Protein AF-A0A1W9X5A5-F1 (afdb_monomer_lite)

Radius of gyration: 21.69 Å; chains: 1; bounding box: 52×50×56 Å

Sequence (299 aa):
MRKLQRLPLGDSSFESIRSGEFVYVDKTRHLFQMADEGKFYFMSRPRRFGKSLTVSTLRCLFQGKKYLFKGLWIAENSEWKWKPHPVVLLDFNEISHDTPENLELSLQRTLQQTAKACDLSSDAPLLKNQFKELILSLHHKTGMPVVILIDEYDKPLIDHLGKGEKALDIARANRDILKYMLGYTREELEKHFRPHVRQFSEKNGKSESEIMEMLERCYNGYRFSKRDIRVYNPFSVLSALKQRDFRNYWFETGTPTFLVNLMKDSDYPVAKIENLQLDEHIFRETEATNRFFCVCPVS

pLDDT: mean 71.07, std 19.42, range [27.38, 95.5]

Structure (mmCIF, N/CA/C/O backbone):
data_AF-A0A1W9X5A5-F1
#
_entry.id   AF-A0A1W9X5A5-F1
#
loop_
_atom_site.group_PDB
_atom_site.id
_atom_site.type_symbol
_atom_site.label_atom_id
_atom_site.label_alt_id
_atom_site.label_comp_id
_atom_site.label_asym_id
_atom_site.label_entity_id
_atom_site.label_seq_id
_atom_site.pdbx_PDB_ins_code
_atom_site.Cartn_x
_atom_site.Cartn_y
_atom_site.Cartn_z
_atom_site.occupancy
_atom_site.B_iso_or_equiv
_atom_site.auth_seq_id
_atom_site.auth_comp_id
_atom_site.auth_asym_id
_atom_site.auth_atom_id
_atom_site.pdbx_PDB_model_num
ATOM 1 N N . MET A 1 1 ? 10.842 -29.073 -30.038 1.00 48.88 1 MET A N 1
ATOM 2 C CA . MET A 1 1 ? 9.878 -28.971 -28.917 1.00 48.88 1 MET A CA 1
ATOM 3 C C . MET A 1 1 ? 10.134 -27.668 -28.172 1.00 48.88 1 MET A C 1
ATOM 5 O O . MET A 1 1 ? 11.283 -27.427 -27.820 1.00 48.88 1 MET A O 1
ATOM 9 N N . ARG A 1 2 ? 9.125 -26.805 -27.964 1.00 56.16 2 ARG A N 1
ATOM 10 C CA . ARG A 1 2 ? 9.282 -25.661 -27.045 1.00 56.16 2 ARG A CA 1
ATOM 11 C C . ARG A 1 2 ? 9.479 -26.225 -25.637 1.00 56.16 2 ARG A C 1
ATOM 13 O O . ARG A 1 2 ? 8.656 -27.015 -25.185 1.00 56.16 2 ARG A O 1
ATOM 20 N N . LYS A 1 3 ? 10.584 -25.862 -24.983 1.00 70.06 3 LYS A N 1
ATOM 21 C CA . LYS A 1 3 ? 10.869 -26.237 -23.594 1.00 70.06 3 LYS A CA 1
ATOM 22 C C . LYS A 1 3 ? 9.732 -25.701 -22.718 1.00 70.06 3 LYS A C 1
ATOM 24 O O . LYS A 1 3 ? 9.424 -24.512 -22.785 1.00 70.06 3 LYS A O 1
ATOM 29 N N . LEU A 1 4 ? 9.072 -26.582 -21.968 1.00 75.06 4 LEU A N 1
ATOM 30 C CA . LEU A 1 4 ? 8.013 -26.195 -21.037 1.00 75.06 4 LEU A CA 1
ATOM 31 C C . LEU A 1 4 ? 8.605 -25.275 -19.966 1.00 75.06 4 LEU A C 1
ATOM 33 O O . LEU A 1 4 ? 9.607 -25.612 -19.334 1.00 75.06 4 LEU A O 1
ATOM 37 N N . GLN A 1 5 ? 7.993 -24.107 -19.795 1.00 80.00 5 GLN A N 1
ATOM 38 C CA . GLN A 1 5 ? 8.349 -23.179 -18.727 1.00 80.00 5 GLN A CA 1
ATOM 39 C C . GLN A 1 5 ? 7.991 -23.785 -17.362 1.00 80.00 5 GLN A C 1
ATOM 41 O O . GLN A 1 5 ? 7.031 -24.547 -17.233 1.00 80.00 5 GLN A O 1
ATOM 46 N N . ARG A 1 6 ? 8.771 -23.442 -16.336 1.00 84.56 6 ARG A N 1
ATOM 47 C CA . ARG A 1 6 ? 8.576 -23.913 -14.959 1.00 84.56 6 ARG A CA 1
ATOM 48 C C . ARG A 1 6 ? 7.401 -23.188 -14.300 1.00 84.56 6 ARG A C 1
ATOM 50 O O . ARG A 1 6 ? 7.084 -22.051 -14.643 1.00 84.56 6 ARG A O 1
ATOM 57 N N . LEU A 1 7 ? 6.771 -23.824 -13.317 1.00 85.12 7 LEU A N 1
ATOM 58 C CA . LEU A 1 7 ? 5.726 -23.193 -12.508 1.00 85.12 7 LEU A CA 1
ATOM 59 C C . LEU A 1 7 ? 6.362 -22.451 -11.316 1.00 85.12 7 LEU A C 1
ATOM 61 O O . LEU A 1 7 ? 7.193 -23.051 -10.631 1.00 85.12 7 LEU A O 1
ATOM 65 N N . PRO A 1 8 ? 5.994 -21.185 -11.042 1.00 80.88 8 PRO A N 1
ATOM 66 C CA . PRO A 1 8 ? 6.543 -20.410 -9.927 1.00 80.88 8 PRO A CA 1
ATOM 67 C C . PRO A 1 8 ? 5.851 -20.777 -8.604 1.00 80.88 8 PRO A C 1
ATOM 69 O O . PRO A 1 8 ? 5.089 -20.003 -8.028 1.00 80.88 8 PRO A O 1
ATOM 72 N N . LEU A 1 9 ? 6.055 -22.008 -8.133 1.00 75.31 9 LEU A N 1
ATOM 73 C CA . LEU A 1 9 ? 5.428 -22.489 -6.901 1.00 75.31 9 LEU A CA 1
ATOM 74 C C . LEU A 1 9 ? 6.015 -21.765 -5.682 1.00 75.31 9 LEU A C 1
ATOM 76 O O . LEU A 1 9 ? 7.173 -21.967 -5.335 1.00 75.31 9 LEU A O 1
ATOM 80 N N . GLY A 1 10 ? 5.193 -20.939 -5.029 1.00 70.62 10 GLY A N 1
ATOM 81 C CA . GLY A 1 10 ? 5.576 -20.191 -3.826 1.00 70.62 10 GLY A CA 1
ATOM 82 C C . GLY A 1 10 ? 6.371 -18.909 -4.088 1.00 70.62 10 GLY A C 1
ATOM 83 O O . GLY A 1 10 ? 6.654 -18.192 -3.135 1.00 70.62 10 GLY A O 1
ATOM 84 N N . ASP A 1 11 ? 6.683 -18.592 -5.347 1.00 78.50 11 ASP A N 1
ATOM 85 C CA . ASP A 1 11 ? 7.344 -17.342 -5.720 1.00 78.50 11 ASP A CA 1
ATOM 86 C C . ASP A 1 11 ? 6.298 -16.289 -6.112 1.00 78.50 11 ASP A C 1
ATOM 88 O O . ASP A 1 11 ? 5.520 -16.475 -7.050 1.00 78.50 11 ASP A O 1
ATOM 92 N N . SER A 1 12 ? 6.260 -15.183 -5.372 1.00 82.88 12 SER A N 1
ATOM 93 C CA . SER A 1 12 ? 5.405 -14.024 -5.649 1.00 82.88 12 SER A CA 1
ATOM 94 C C . SER A 1 12 ? 6.180 -12.820 -6.190 1.00 82.88 12 SER A C 1
ATOM 96 O O . SER A 1 12 ? 5.609 -11.738 -6.322 1.00 82.88 12 SER A O 1
ATOM 98 N N . SER A 1 13 ? 7.465 -12.974 -6.514 1.00 89.56 13 SER A N 1
ATOM 99 C CA . SER A 1 13 ? 8.275 -11.917 -7.111 1.00 89.56 13 SER A CA 1
ATOM 100 C C . SER A 1 13 ? 8.069 -11.878 -8.620 1.00 89.56 13 SER A C 1
ATOM 102 O O . SER A 1 13 ? 8.520 -12.753 -9.360 1.00 89.56 13 SER A O 1
ATOM 104 N N . PHE A 1 14 ? 7.423 -10.818 -9.106 1.00 92.75 14 PHE A N 1
ATOM 105 C CA . PHE A 1 14 ? 7.254 -10.601 -10.541 1.00 92.75 14 PHE A CA 1
ATOM 106 C C . PHE A 1 14 ? 8.607 -10.547 -11.264 1.00 92.75 14 PHE A C 1
ATOM 108 O O . PHE A 1 14 ? 8.763 -11.128 -12.333 1.00 92.75 14 PHE A O 1
ATOM 115 N N . GLU A 1 15 ? 9.611 -9.910 -10.663 1.00 92.69 15 GLU A N 1
ATOM 116 C CA . GLU A 1 15 ? 10.955 -9.820 -11.237 1.00 92.69 15 GLU A CA 1
ATOM 117 C C . GLU A 1 15 ? 11.636 -11.188 -11.358 1.00 92.69 15 GLU A C 1
ATOM 119 O O . GLU A 1 15 ? 12.201 -11.481 -12.413 1.00 92.69 15 GLU A O 1
ATOM 124 N N . SER A 1 16 ? 11.522 -12.045 -10.336 1.00 90.88 16 SER A N 1
ATOM 125 C CA . SER A 1 16 ? 12.035 -13.424 -10.372 1.00 90.88 16 SER A CA 1
ATOM 126 C C . SER A 1 16 ? 11.346 -14.244 -11.464 1.00 90.88 16 SER A C 1
ATOM 128 O O . SER A 1 16 ? 12.005 -14.839 -12.319 1.00 90.88 16 SER A O 1
ATOM 130 N N . ILE A 1 17 ? 10.011 -14.186 -11.515 1.00 91.25 17 ILE A N 1
ATOM 131 C CA . ILE A 1 17 ? 9.205 -14.920 -12.497 1.00 91.25 17 ILE A CA 1
ATOM 132 C C . ILE A 1 17 ? 9.542 -14.491 -13.928 1.00 91.25 17 ILE A C 1
ATOM 134 O O . ILE A 1 17 ? 9.638 -15.335 -14.816 1.00 91.25 17 ILE A O 1
ATOM 138 N N . ARG A 1 18 ? 9.714 -13.187 -14.171 1.00 92.44 18 ARG A N 1
ATOM 139 C CA . ARG A 1 18 ? 9.993 -12.650 -15.513 1.00 92.44 18 ARG A CA 1
ATOM 140 C C . ARG A 1 18 ? 11.447 -12.807 -15.945 1.00 92.44 18 ARG A C 1
ATOM 142 O O . ARG A 1 18 ? 11.692 -12.905 -17.144 1.00 92.44 18 ARG A O 1
ATOM 149 N N . SER A 1 19 ? 12.385 -12.822 -15.001 1.00 89.00 19 SER A N 1
ATOM 150 C CA . SER A 1 19 ? 13.811 -13.028 -15.291 1.00 89.00 19 SER A CA 1
ATOM 151 C C . SER A 1 19 ? 14.174 -14.513 -15.399 1.00 89.00 19 SER A C 1
ATOM 153 O O . SER A 1 19 ? 15.157 -14.857 -16.051 1.00 89.00 19 SER A O 1
ATOM 155 N N . GLY A 1 20 ? 13.390 -15.399 -14.778 1.00 82.94 20 GLY A N 1
ATOM 156 C CA . GLY A 1 20 ? 13.530 -16.851 -14.885 1.00 82.94 20 GLY A CA 1
ATOM 157 C C . GLY A 1 20 ? 12.726 -17.474 -16.034 1.00 82.94 20 GLY A C 1
ATOM 158 O O . GLY A 1 20 ? 11.901 -16.836 -16.683 1.00 82.94 20 GLY A O 1
ATOM 159 N N . GLU A 1 21 ? 12.920 -18.776 -16.269 1.00 80.75 21 GLU A N 1
ATOM 160 C CA . GLU A 1 21 ? 12.121 -19.567 -17.224 1.00 80.75 21 GLU A CA 1
ATOM 161 C C . GLU A 1 21 ? 10.749 -19.975 -16.630 1.00 80.75 21 GLU A C 1
ATOM 163 O O . GLU A 1 21 ? 10.354 -21.141 -16.729 1.00 80.75 21 GLU A O 1
ATOM 168 N N . PHE A 1 22 ? 10.028 -19.052 -15.981 1.00 87.62 22 PHE A N 1
ATOM 169 C CA . PHE A 1 22 ? 8.744 -19.335 -15.325 1.00 87.62 22 PHE A CA 1
ATOM 170 C C . PHE A 1 22 ? 7.530 -18.898 -16.155 1.00 87.62 22 PHE A C 1
ATOM 172 O O . PHE A 1 22 ? 7.572 -17.928 -16.916 1.00 87.62 22 PHE A O 1
ATOM 179 N N . VAL A 1 23 ? 6.417 -19.617 -15.990 1.00 86.88 23 VAL A N 1
ATOM 180 C CA . VAL A 1 23 ? 5.113 -19.228 -16.542 1.00 86.88 23 VAL A CA 1
ATOM 181 C C . VAL A 1 23 ? 4.565 -18.038 -15.755 1.00 86.88 23 VAL A C 1
ATOM 183 O O . VAL A 1 23 ? 4.471 -18.086 -14.530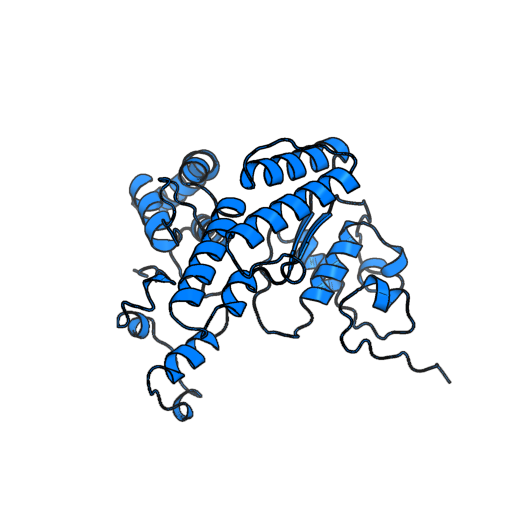 1.00 86.88 23 VAL A O 1
ATOM 186 N N . TYR A 1 24 ? 4.131 -17.000 -16.468 1.00 89.00 24 TYR A N 1
ATOM 187 C CA . TYR A 1 24 ? 3.389 -15.869 -15.914 1.00 89.00 24 TYR A CA 1
ATOM 188 C C . TYR A 1 24 ? 2.066 -15.713 -16.661 1.00 89.00 24 TYR A C 1
ATOM 190 O O . TYR A 1 24 ? 2.052 -15.642 -17.890 1.00 89.00 24 TYR A O 1
ATOM 198 N N . VAL A 1 25 ? 0.957 -15.652 -15.923 1.00 86.56 25 VAL A N 1
ATOM 199 C CA . VAL A 1 25 ? -0.362 -15.378 -16.502 1.00 86.56 25 VAL A CA 1
ATOM 200 C C . VAL A 1 25 ? -0.555 -13.872 -16.564 1.00 86.56 25 VAL A C 1
ATOM 202 O O . VAL A 1 25 ? -0.640 -13.206 -15.534 1.00 86.56 25 VAL A O 1
ATOM 205 N N . ASP A 1 26 ? -0.646 -13.342 -17.776 1.00 88.38 26 ASP A N 1
ATOM 206 C CA . ASP A 1 26 ? -0.740 -11.908 -17.989 1.00 88.38 26 ASP A CA 1
ATOM 207 C C . ASP A 1 26 ? -2.087 -11.330 -17.527 1.00 88.38 26 ASP A C 1
ATOM 209 O O . ASP A 1 26 ? -3.153 -11.624 -18.075 1.00 88.38 26 ASP A O 1
ATOM 213 N N . LYS A 1 27 ? -2.028 -10.480 -16.498 1.00 86.06 27 LYS A N 1
ATOM 214 C CA . LYS A 1 27 ? -3.156 -9.683 -15.991 1.00 86.06 27 LYS A CA 1
ATOM 215 C C . LYS A 1 27 ? -2.917 -8.181 -16.131 1.00 86.06 27 LYS A C 1
ATOM 217 O O . LYS A 1 27 ? -3.696 -7.388 -15.604 1.00 86.06 27 LYS A O 1
ATOM 222 N N . THR A 1 28 ? -1.884 -7.776 -16.865 1.00 87.94 28 THR A N 1
ATOM 223 C CA . THR A 1 28 ? -1.420 -6.385 -16.924 1.00 87.94 28 THR A CA 1
ATOM 224 C C . THR A 1 28 ? -2.443 -5.420 -17.524 1.00 87.94 28 THR A C 1
ATOM 226 O O . THR A 1 28 ? -2.443 -4.250 -17.157 1.00 87.94 28 THR A O 1
ATOM 229 N N . ARG A 1 29 ? -3.395 -5.907 -18.333 1.00 84.19 29 ARG A N 1
ATOM 230 C CA . ARG A 1 29 ? -4.571 -5.130 -18.764 1.00 84.19 29 ARG A CA 1
ATOM 231 C C . ARG A 1 29 ? -5.406 -4.589 -17.605 1.00 84.19 29 ARG A C 1
ATOM 233 O O . ARG A 1 29 ? -5.796 -3.429 -17.625 1.00 84.19 29 ARG A O 1
ATOM 240 N N . HIS A 1 30 ? -5.661 -5.414 -16.594 1.00 78.75 30 HIS A N 1
ATOM 241 C CA . HIS A 1 30 ? -6.445 -4.998 -15.430 1.00 78.75 30 HIS A CA 1
ATOM 242 C C . HIS A 1 30 ? -5.637 -4.033 -14.559 1.00 78.75 30 HIS A C 1
ATOM 244 O O . HIS A 1 30 ? -6.178 -3.062 -14.048 1.00 78.75 30 HIS A O 1
ATOM 250 N N . LEU A 1 31 ? -4.321 -4.255 -14.444 1.00 81.19 31 LEU A N 1
ATOM 251 C CA . LEU A 1 31 ? -3.432 -3.346 -13.715 1.00 81.19 31 LEU A CA 1
ATOM 252 C C . LEU A 1 31 ? -3.351 -1.966 -14.372 1.00 81.19 31 LEU A C 1
ATOM 254 O O . LEU A 1 31 ? -3.285 -0.972 -13.661 1.00 81.19 31 LEU A O 1
ATOM 258 N N . PHE A 1 32 ? -3.390 -1.905 -15.706 1.00 77.06 32 PHE A N 1
ATOM 259 C CA . PHE A 1 32 ? -3.466 -0.647 -16.446 1.00 77.06 32 PHE A CA 1
ATOM 260 C C . PHE A 1 32 ? -4.743 0.131 -16.102 1.00 77.06 32 PHE A C 1
ATOM 262 O O . PHE A 1 32 ? -4.654 1.292 -15.724 1.00 77.06 32 PHE A O 1
ATOM 269 N N . GLN A 1 33 ? -5.908 -0.526 -16.147 1.00 72.50 33 GLN A N 1
ATOM 270 C CA . GLN A 1 33 ? -7.186 0.092 -15.768 1.00 72.50 33 GLN A CA 1
ATOM 271 C C . GLN A 1 33 ? -7.168 0.580 -14.318 1.00 72.50 33 GLN A C 1
ATOM 273 O O . GLN A 1 33 ? -7.551 1.710 -14.037 1.00 72.50 33 GLN A O 1
ATOM 278 N N . MET A 1 34 ? -6.641 -0.238 -13.400 1.00 69.38 34 MET A N 1
ATOM 279 C CA . MET A 1 34 ? -6.482 0.166 -12.004 1.00 69.38 34 MET A CA 1
ATOM 280 C C . MET A 1 34 ? -5.578 1.397 -11.870 1.00 69.38 34 MET A C 1
ATOM 282 O O . MET A 1 34 ? -5.894 2.323 -11.137 1.00 69.38 34 MET A O 1
ATOM 286 N N . ALA A 1 35 ? -4.451 1.441 -12.574 1.00 71.31 35 ALA A N 1
ATOM 287 C CA . ALA A 1 35 ? -3.531 2.566 -12.469 1.00 71.31 35 ALA A CA 1
ATOM 288 C C . ALA A 1 35 ? -4.095 3.883 -13.044 1.00 71.31 35 ALA A C 1
ATOM 290 O O . ALA A 1 35 ? -3.642 4.948 -12.627 1.00 71.31 35 ALA A O 1
ATOM 291 N N . ASP A 1 36 ? -5.049 3.814 -13.978 1.00 63.75 36 ASP A N 1
ATOM 292 C CA . ASP A 1 36 ? -5.628 4.979 -14.662 1.00 63.75 36 ASP A CA 1
ATOM 293 C C . ASP A 1 36 ? -6.920 5.496 -13.996 1.00 63.75 36 ASP A C 1
ATOM 295 O O . ASP A 1 36 ? -7.124 6.703 -13.862 1.00 63.75 36 ASP A O 1
ATOM 299 N N . GLU A 1 37 ? -7.787 4.597 -13.518 1.00 61.69 37 GLU A N 1
ATOM 300 C CA . GLU A 1 37 ? -9.144 4.948 -13.071 1.00 61.69 37 GLU A CA 1
ATOM 301 C C . GLU A 1 37 ? -9.230 5.369 -11.592 1.00 61.69 37 GLU A C 1
ATOM 303 O O . GLU A 1 37 ? -10.138 6.112 -11.201 1.00 61.69 37 GLU A O 1
ATOM 308 N N . GLY A 1 38 ? -8.311 4.906 -10.739 1.00 52.94 38 GLY A N 1
ATOM 309 C CA . GLY A 1 38 ? -8.433 5.050 -9.288 1.00 52.94 38 GLY A CA 1
ATOM 310 C C . GLY A 1 38 ? -7.156 5.498 -8.592 1.00 52.94 38 GLY A C 1
ATOM 311 O O . GLY A 1 38 ? -6.038 5.189 -8.984 1.00 52.94 38 GLY A O 1
ATOM 312 N N . LYS A 1 39 ? -7.337 6.239 -7.495 1.00 51.59 39 LYS A N 1
ATOM 313 C CA . LYS A 1 39 ? -6.229 6.749 -6.666 1.00 51.59 39 LYS A CA 1
ATOM 314 C C . LYS A 1 39 ? -5.896 5.849 -5.477 1.00 51.59 39 LYS A C 1
ATOM 316 O O . LYS A 1 39 ? -4.811 5.956 -4.919 1.00 51.59 39 LYS A O 1
ATOM 321 N N . PHE A 1 40 ? -6.834 5.000 -5.063 1.00 55.94 40 PHE A N 1
ATOM 322 C CA . PHE A 1 40 ? -6.689 4.115 -3.915 1.00 55.94 40 PHE A CA 1
ATOM 323 C C . PHE A 1 40 ? -7.403 2.798 -4.197 1.00 55.94 40 PHE A C 1
ATOM 325 O O . PHE A 1 40 ? -8.588 2.798 -4.530 1.00 55.94 40 PHE A O 1
ATOM 332 N N . TYR A 1 41 ? -6.682 1.692 -4.031 1.00 57.56 41 TYR A N 1
ATOM 333 C CA . TYR A 1 41 ? -7.214 0.347 -4.193 1.00 57.56 41 TYR A CA 1
ATOM 334 C C . TYR A 1 41 ? -6.971 -0.451 -2.931 1.00 57.56 41 TYR A C 1
ATOM 336 O O . TYR A 1 41 ? -5.849 -0.545 -2.437 1.00 57.56 41 TYR A O 1
ATOM 344 N N . PHE A 1 42 ? -8.042 -1.058 -2.444 1.00 58.88 42 PHE A N 1
ATOM 345 C CA . PHE A 1 42 ? -7.998 -1.974 -1.330 1.00 58.88 42 PHE A CA 1
ATOM 346 C C . PHE A 1 42 ? -8.255 -3.388 -1.849 1.00 58.88 42 PHE A C 1
ATOM 348 O O . PHE A 1 42 ? -9.356 -3.708 -2.289 1.00 58.88 42 PHE A O 1
ATOM 355 N N . MET A 1 43 ? -7.217 -4.224 -1.840 1.00 57.22 43 MET A N 1
ATOM 356 C CA . MET A 1 43 ? -7.320 -5.631 -2.222 1.00 57.22 43 MET A CA 1
ATOM 357 C C . MET A 1 43 ? -7.501 -6.471 -0.963 1.00 57.22 43 MET A C 1
ATOM 359 O O . MET A 1 43 ? -6.529 -6.948 -0.374 1.00 57.22 43 MET A O 1
ATOM 363 N N . SER A 1 44 ? -8.749 -6.643 -0.541 1.00 47.22 44 SER A N 1
ATOM 364 C CA . SER A 1 44 ? -9.045 -7.590 0.525 1.00 47.22 44 SER A CA 1
ATOM 365 C C . SER A 1 44 ? -8.943 -9.036 0.021 1.00 47.22 44 SER A C 1
ATOM 367 O O . SER A 1 44 ? -8.813 -9.315 -1.171 1.00 47.22 44 SER A O 1
ATOM 369 N N . ARG A 1 45 ? -8.929 -9.956 0.984 1.00 60.41 45 ARG A N 1
ATOM 370 C CA . ARG A 1 45 ? -9.037 -11.422 0.883 1.00 60.41 45 ARG A CA 1
ATOM 371 C C . ARG A 1 45 ? -9.707 -11.938 -0.412 1.00 60.41 45 ARG A C 1
ATOM 373 O O . ARG A 1 45 ? -10.704 -11.373 -0.844 1.00 60.41 45 ARG A O 1
ATOM 380 N N . PRO A 1 46 ? -9.225 -13.075 -0.972 1.00 46.38 46 PRO A N 1
ATOM 381 C CA . PRO A 1 46 ? -8.775 -14.259 -0.216 1.00 46.38 46 PRO A CA 1
ATOM 382 C C . PRO A 1 46 ? -7.249 -14.490 -0.128 1.00 46.38 46 PRO A C 1
ATOM 384 O O . PRO A 1 46 ? -6.426 -13.838 -0.777 1.00 46.38 46 PRO A O 1
ATOM 387 N N . ARG A 1 47 ? -6.839 -15.421 0.747 1.00 54.66 47 ARG A N 1
ATOM 388 C CA . ARG A 1 47 ? -5.434 -15.850 0.923 1.00 54.66 47 ARG A CA 1
ATOM 389 C C . ARG A 1 47 ? -4.998 -16.687 -0.283 1.00 54.66 47 ARG A C 1
ATOM 391 O O . ARG A 1 47 ? -5.794 -17.476 -0.774 1.00 54.66 47 ARG A O 1
ATOM 398 N N . ARG A 1 48 ? -3.739 -16.559 -0.722 1.00 59.28 48 ARG A N 1
ATOM 399 C CA . ARG A 1 48 ? -3.168 -17.276 -1.890 1.00 59.28 48 ARG A CA 1
ATOM 400 C C . ARG A 1 48 ? -3.788 -16.923 -3.256 1.00 59.28 48 ARG A C 1
ATOM 402 O O . ARG A 1 48 ? -3.575 -17.639 -4.222 1.00 59.28 48 ARG A O 1
ATOM 409 N N . PHE A 1 49 ? -4.473 -15.784 -3.364 1.00 67.31 49 PHE A N 1
ATOM 410 C CA . PHE A 1 49 ? -5.036 -15.273 -4.627 1.00 67.31 49 PHE A CA 1
ATOM 411 C C . PHE A 1 49 ? -4.054 -14.422 -5.453 1.00 67.31 49 PHE A C 1
ATOM 413 O O . PHE A 1 49 ? -4.456 -13.680 -6.341 1.00 67.31 49 PHE A O 1
ATOM 420 N N . GLY A 1 50 ? -2.754 -14.499 -5.154 1.00 67.50 50 GLY A N 1
ATOM 421 C CA . GLY A 1 50 ? -1.733 -13.771 -5.910 1.00 67.50 50 GLY A CA 1
ATOM 422 C C . GLY A 1 50 ? -1.651 -12.270 -5.615 1.00 67.50 50 GLY A C 1
ATOM 423 O O . GLY A 1 50 ? -1.069 -11.548 -6.411 1.00 67.50 50 GLY A O 1
ATOM 424 N N . LYS A 1 51 ? -2.178 -11.789 -4.477 1.00 78.31 51 LYS A N 1
ATOM 425 C CA . LYS A 1 51 ? -2.093 -10.368 -4.076 1.00 78.31 51 LYS A CA 1
ATOM 426 C C . LYS A 1 51 ? -0.649 -9.863 -4.032 1.00 78.31 51 LYS A C 1
ATOM 428 O O . LYS A 1 51 ? -0.347 -8.881 -4.696 1.00 78.31 51 LYS A O 1
ATOM 433 N N . SER A 1 52 ? 0.251 -10.592 -3.374 1.00 80.56 52 SER A N 1
ATOM 434 C CA . SER A 1 52 ? 1.677 -10.245 -3.332 1.00 80.56 52 SER A CA 1
ATOM 435 C C . SER A 1 52 ? 2.320 -10.225 -4.722 1.00 80.56 52 SER A C 1
ATOM 437 O O . SER A 1 52 ? 3.106 -9.333 -5.023 1.00 80.56 52 SER A O 1
ATOM 439 N N . LEU A 1 53 ? 1.926 -11.136 -5.625 1.00 84.94 53 LEU A N 1
ATOM 440 C CA . LEU A 1 53 ? 2.372 -11.100 -7.024 1.00 84.94 53 LEU A CA 1
ATOM 441 C C . LEU A 1 53 ? 1.844 -9.858 -7.754 1.00 84.94 53 LEU A C 1
ATOM 443 O O . LEU A 1 53 ? 2.584 -9.219 -8.501 1.00 84.94 53 LEU A O 1
ATOM 447 N N . THR A 1 54 ? 0.589 -9.479 -7.518 1.00 85.25 54 THR A N 1
ATOM 448 C CA . THR A 1 54 ? 0.002 -8.242 -8.045 1.00 85.25 54 THR A CA 1
ATOM 449 C C . THR A 1 54 ? 0.733 -7.008 -7.519 1.00 85.25 54 THR A C 1
ATOM 451 O O . THR A 1 54 ? 1.116 -6.155 -8.316 1.00 85.25 54 THR A O 1
ATOM 454 N N . VAL A 1 55 ? 1.001 -6.931 -6.212 1.00 85.31 55 VAL A N 1
ATOM 455 C CA . VAL A 1 55 ? 1.773 -5.843 -5.588 1.00 85.31 55 VAL A CA 1
ATOM 456 C C . VAL A 1 55 ? 3.188 -5.781 -6.167 1.00 85.31 55 VAL A C 1
ATOM 458 O O . VAL A 1 55 ? 3.643 -4.708 -6.560 1.00 85.31 55 VAL A O 1
ATOM 461 N N . SER A 1 56 ? 3.862 -6.925 -6.315 1.00 89.56 56 SER A N 1
ATOM 462 C CA . SER A 1 56 ? 5.187 -7.022 -6.941 1.00 89.56 56 SER A CA 1
ATOM 463 C C . SER A 1 56 ? 5.172 -6.572 -8.410 1.00 89.56 56 SER A C 1
ATOM 465 O O . SER A 1 56 ? 6.066 -5.845 -8.856 1.00 89.56 56 SER A O 1
ATOM 467 N N . THR A 1 57 ? 4.122 -6.931 -9.156 1.00 90.75 57 THR A N 1
ATOM 468 C CA . THR A 1 57 ? 3.928 -6.496 -10.547 1.00 90.75 57 THR A CA 1
ATOM 469 C C . THR A 1 57 ? 3.718 -4.981 -10.617 1.00 90.75 57 THR A C 1
ATOM 471 O O . THR A 1 57 ? 4.399 -4.311 -11.390 1.00 90.75 57 THR A O 1
ATOM 474 N N . LEU A 1 58 ? 2.839 -4.416 -9.779 1.00 88.62 58 LEU A N 1
ATOM 475 C CA . LEU A 1 58 ? 2.599 -2.969 -9.695 1.00 88.62 58 LEU A CA 1
ATOM 476 C C . LEU A 1 58 ? 3.869 -2.210 -9.298 1.00 88.62 58 LEU A C 1
ATOM 478 O O . LEU A 1 58 ? 4.190 -1.198 -9.917 1.00 88.62 58 LEU A O 1
ATOM 482 N N . ARG A 1 59 ? 4.643 -2.726 -8.336 1.00 92.44 59 ARG A N 1
ATOM 483 C CA . ARG A 1 59 ? 5.951 -2.166 -7.966 1.00 92.44 59 ARG A CA 1
ATOM 484 C C . ARG A 1 59 ? 6.861 -2.058 -9.186 1.00 92.44 59 ARG A C 1
ATOM 486 O O . ARG A 1 59 ? 7.370 -0.976 -9.463 1.00 92.44 59 ARG A O 1
ATOM 493 N N . CYS A 1 60 ? 7.037 -3.144 -9.938 1.00 93.44 60 CYS A N 1
ATOM 494 C CA . CYS A 1 60 ? 7.885 -3.141 -11.133 1.00 93.44 60 CYS A CA 1
ATOM 495 C C . CYS A 1 60 ? 7.350 -2.205 -12.229 1.00 93.44 60 CYS A C 1
ATOM 497 O O . CYS A 1 60 ? 8.138 -1.555 -12.921 1.00 93.44 60 CYS A O 1
ATOM 499 N N . LEU A 1 61 ? 6.024 -2.122 -12.372 1.00 92.75 61 LEU A N 1
ATOM 500 C CA . LEU A 1 61 ? 5.355 -1.262 -13.346 1.00 92.75 61 LEU A CA 1
ATOM 501 C C . LEU A 1 61 ? 5.627 0.220 -13.063 1.00 92.75 61 LEU A C 1
ATOM 503 O O . LEU A 1 61 ? 6.089 0.942 -13.949 1.00 92.75 61 LEU A O 1
ATOM 507 N N . PHE A 1 62 ? 5.391 0.660 -11.825 1.00 90.25 62 PHE A N 1
ATOM 508 C CA . PHE A 1 62 ? 5.594 2.048 -11.404 1.00 90.25 62 PHE A CA 1
ATOM 509 C C . PHE A 1 62 ? 7.072 2.429 -11.298 1.00 90.25 62 PHE A C 1
ATOM 511 O O . PHE A 1 62 ? 7.418 3.570 -11.579 1.00 90.25 62 PHE A O 1
ATOM 518 N N . GLN A 1 63 ? 7.967 1.483 -11.002 1.00 92.50 63 GLN A N 1
ATOM 519 C CA . GLN A 1 63 ? 9.417 1.703 -11.089 1.00 92.50 63 GLN A CA 1
ATOM 520 C C . GLN A 1 63 ? 9.928 1.848 -12.536 1.00 92.50 63 GLN A C 1
ATOM 522 O O . GLN A 1 63 ? 11.109 2.117 -12.742 1.00 92.50 63 GLN A O 1
ATOM 527 N N . GLY A 1 64 ? 9.072 1.660 -13.547 1.00 92.44 64 GLY A N 1
ATOM 528 C CA . GLY A 1 64 ? 9.453 1.812 -14.950 1.00 92.44 64 GLY A CA 1
ATOM 529 C C . GLY A 1 64 ? 10.328 0.673 -15.480 1.00 92.44 64 GLY A C 1
ATOM 530 O O . GLY A 1 64 ? 11.018 0.854 -16.483 1.00 92.44 64 GLY A O 1
ATOM 531 N N . LYS A 1 65 ? 10.304 -0.517 -14.855 1.00 94.50 65 LYS A N 1
ATOM 532 C CA . LYS A 1 65 ? 11.098 -1.693 -15.266 1.00 94.50 65 LYS A CA 1
ATOM 533 C C . LYS A 1 65 ? 10.552 -2.351 -16.546 1.00 94.50 65 LYS A C 1
ATOM 535 O O . LYS A 1 65 ? 10.203 -3.531 -16.553 1.00 94.50 65 LYS A O 1
ATOM 540 N N . LYS A 1 66 ? 10.485 -1.600 -17.653 1.00 94.06 66 LYS A N 1
ATOM 541 C CA . LYS A 1 66 ? 9.860 -1.997 -18.934 1.00 94.06 66 LYS A CA 1
ATOM 542 C C . LYS A 1 66 ? 10.339 -3.346 -19.465 1.00 94.06 66 LYS A C 1
ATOM 544 O O . LYS A 1 66 ? 9.548 -4.100 -20.023 1.00 94.06 66 LYS A O 1
ATOM 549 N N . TYR A 1 67 ? 11.616 -3.668 -19.264 1.00 94.19 67 TYR A N 1
ATOM 550 C CA . TYR A 1 67 ? 12.212 -4.926 -19.715 1.00 94.19 67 TYR A CA 1
ATOM 551 C C . TYR A 1 67 ? 11.495 -6.169 -19.155 1.00 94.19 67 TYR A C 1
ATOM 553 O O . TYR A 1 67 ? 11.355 -7.152 -19.880 1.00 94.19 67 TYR A O 1
ATOM 561 N N . LEU A 1 68 ? 10.959 -6.109 -17.927 1.00 95.00 68 LEU A N 1
ATOM 562 C CA . LEU A 1 68 ? 10.210 -7.214 -17.309 1.00 95.00 68 LEU A CA 1
ATOM 563 C C . LEU A 1 68 ? 8.842 -7.452 -17.969 1.00 95.00 68 LEU A C 1
ATOM 565 O O . LEU A 1 68 ? 8.297 -8.553 -17.888 1.00 95.00 68 LEU A O 1
ATOM 569 N N . PHE A 1 69 ? 8.293 -6.446 -18.653 1.00 95.25 69 PHE A N 1
ATOM 570 C CA . PHE A 1 69 ? 6.957 -6.492 -19.253 1.00 95.25 69 PHE A CA 1
ATOM 571 C C . PHE A 1 69 ? 6.962 -6.819 -20.747 1.00 95.25 69 PHE A C 1
ATOM 573 O O . PHE A 1 69 ? 5.900 -6.868 -21.361 1.00 95.25 69 PHE A O 1
ATOM 580 N N . LYS A 1 70 ? 8.130 -7.077 -21.347 1.00 93.25 70 LYS A N 1
ATOM 581 C CA . LYS A 1 70 ? 8.224 -7.522 -22.745 1.00 93.25 70 LYS A CA 1
ATOM 582 C C . LYS A 1 70 ? 7.347 -8.763 -22.966 1.00 93.25 70 LYS A C 1
ATOM 584 O O . LYS A 1 70 ? 7.477 -9.729 -22.212 1.00 93.25 70 LYS A O 1
ATOM 589 N N . GLY A 1 71 ? 6.495 -8.755 -23.991 1.00 91.94 71 GLY A N 1
ATOM 590 C CA . GLY A 1 71 ? 5.573 -9.863 -24.266 1.00 91.94 71 GLY A CA 1
ATOM 591 C C . GLY A 1 71 ? 4.275 -9.844 -23.455 1.00 91.94 71 GLY A C 1
ATOM 592 O O . GLY A 1 71 ? 3.527 -10.814 -23.521 1.00 91.94 71 GLY A O 1
ATOM 593 N N . LEU A 1 72 ? 4.033 -8.808 -22.642 1.00 94.75 72 LEU A N 1
ATOM 594 C CA . LEU A 1 72 ? 2.794 -8.633 -21.882 1.00 94.75 72 LEU A CA 1
ATOM 595 C C . LEU A 1 72 ? 1.938 -7.526 -22.503 1.00 94.75 72 LEU A C 1
ATOM 597 O O . LEU A 1 72 ? 2.455 -6.559 -23.068 1.00 94.75 72 LEU A O 1
ATOM 601 N N . TRP A 1 73 ? 0.626 -7.631 -22.318 1.00 95.50 73 TRP A N 1
ATOM 602 C CA . TRP A 1 73 ? -0.391 -6.751 -22.875 1.00 95.50 73 TRP A CA 1
ATOM 603 C C . TRP A 1 73 ? -0.076 -5.277 -22.628 1.00 95.50 73 TRP A C 1
ATOM 605 O O . TRP A 1 73 ? -0.113 -4.496 -23.569 1.00 95.50 73 TRP A O 1
ATOM 615 N N . ILE A 1 74 ? 0.312 -4.889 -21.408 1.00 92.06 74 ILE A N 1
ATOM 616 C CA . ILE A 1 74 ? 0.594 -3.479 -21.088 1.00 92.06 74 ILE A CA 1
ATOM 617 C C . ILE A 1 74 ? 1.787 -2.907 -21.866 1.00 92.06 74 ILE A C 1
ATOM 619 O O . ILE A 1 74 ? 1.804 -1.719 -22.166 1.00 92.06 74 ILE A O 1
ATOM 623 N N . ALA A 1 75 ? 2.785 -3.720 -22.219 1.00 93.56 75 ALA A N 1
ATOM 624 C CA . ALA A 1 75 ? 3.934 -3.240 -22.984 1.00 93.56 75 ALA A CA 1
ATOM 625 C C . ALA A 1 75 ? 3.646 -3.139 -24.487 1.00 93.56 75 ALA A C 1
ATOM 627 O O . ALA A 1 75 ? 4.295 -2.348 -25.168 1.00 93.56 75 ALA A O 1
ATOM 628 N N . GLU A 1 76 ? 2.708 -3.942 -24.989 1.00 92.12 76 GLU A N 1
ATOM 629 C CA . GLU A 1 76 ? 2.432 -4.089 -26.423 1.00 92.12 76 GLU A CA 1
ATOM 630 C C . GLU A 1 76 ? 1.154 -3.373 -26.879 1.00 92.12 76 GLU A C 1
ATOM 632 O O . GLU A 1 76 ? 1.050 -2.989 -28.037 1.00 92.12 76 GLU A O 1
ATOM 637 N N . ASN A 1 77 ? 0.187 -3.190 -25.979 1.00 91.44 77 ASN A N 1
ATOM 638 C CA . ASN A 1 77 ? -1.182 -2.773 -26.296 1.00 91.44 77 ASN A CA 1
ATOM 639 C C . ASN A 1 77 ? -1.667 -1.600 -25.426 1.00 91.44 77 ASN A C 1
ATOM 641 O O . ASN A 1 77 ? -2.868 -1.349 -25.353 1.00 91.44 77 ASN A O 1
ATOM 645 N N . SER A 1 78 ? -0.765 -0.894 -24.737 1.00 88.56 78 SER A N 1
ATOM 646 C CA . SER A 1 78 ? -1.121 0.289 -23.947 1.00 88.56 78 SER A CA 1
ATOM 647 C C . SER A 1 78 ? -0.162 1.452 -24.187 1.00 88.56 78 SER A C 1
ATOM 649 O O . SER A 1 78 ? 0.993 1.255 -24.563 1.00 88.56 78 SER A O 1
ATOM 651 N N . GLU A 1 79 ? -0.627 2.666 -23.894 1.00 88.44 79 GLU A N 1
ATOM 652 C CA . GLU A 1 79 ? 0.175 3.895 -23.942 1.00 88.44 79 GLU A CA 1
ATOM 653 C C . GLU A 1 79 ? 0.900 4.184 -22.613 1.00 88.44 79 GLU A C 1
ATOM 655 O O . GLU A 1 79 ? 1.196 5.337 -22.282 1.00 88.44 79 GLU A O 1
ATOM 660 N N . TRP A 1 80 ? 1.181 3.148 -21.810 1.00 90.56 80 TRP A N 1
ATOM 661 C CA . TRP A 1 80 ? 1.872 3.323 -20.534 1.00 90.56 80 TRP A CA 1
ATOM 662 C C . TRP A 1 80 ? 3.206 4.052 -20.732 1.00 90.56 80 TRP A C 1
ATOM 664 O O . TRP A 1 80 ? 4.054 3.641 -21.524 1.00 90.56 80 TRP A O 1
ATOM 674 N N . LYS A 1 81 ? 3.412 5.147 -19.992 1.00 89.06 81 LYS A N 1
ATOM 675 C CA . LYS A 1 81 ? 4.518 6.090 -20.242 1.00 89.06 81 LYS A CA 1
ATOM 676 C C . LYS A 1 81 ? 5.882 5.606 -19.745 1.00 89.06 81 LYS A C 1
ATOM 678 O O . LYS A 1 81 ? 6.887 6.220 -20.085 1.00 89.06 81 LYS A O 1
ATOM 683 N N . TRP A 1 82 ? 5.928 4.549 -18.928 1.00 92.06 82 TRP A N 1
ATOM 684 C CA . TRP A 1 82 ? 7.159 3.984 -18.345 1.00 92.06 82 TRP A CA 1
ATOM 685 C C . TRP A 1 82 ? 8.052 5.000 -17.611 1.00 92.06 82 TRP A C 1
ATOM 687 O O . TRP A 1 82 ? 9.248 4.768 -17.447 1.00 92.06 82 TRP A O 1
ATOM 697 N N . LYS A 1 83 ? 7.486 6.122 -17.150 1.00 89.44 83 LYS A N 1
ATOM 698 C CA . LYS A 1 83 ? 8.205 7.084 -16.314 1.00 89.44 83 LYS A CA 1
ATOM 699 C C . LYS A 1 83 ? 8.335 6.505 -14.902 1.00 89.44 83 LYS A C 1
ATOM 701 O O . LYS A 1 83 ? 7.305 6.141 -14.340 1.00 89.44 83 LYS A O 1
ATOM 706 N N . PRO A 1 84 ? 9.543 6.412 -14.324 1.00 92.00 84 PRO A N 1
ATOM 707 C CA . PRO A 1 84 ? 9.707 5.891 -12.973 1.00 92.00 84 PRO A CA 1
ATOM 708 C C . PRO A 1 84 ? 9.037 6.796 -11.937 1.00 92.00 84 PRO A C 1
ATOM 710 O O . PRO A 1 84 ? 9.290 7.998 -11.890 1.00 92.00 84 PRO A O 1
ATOM 713 N N . HIS A 1 85 ? 8.206 6.203 -11.090 1.00 88.19 85 HIS A N 1
ATOM 714 C CA . HIS A 1 85 ? 7.658 6.814 -9.890 1.00 88.19 85 HIS A CA 1
ATOM 715 C C . HIS A 1 85 ? 8.435 6.321 -8.662 1.00 88.19 85 HIS A C 1
ATOM 717 O O . HIS A 1 85 ? 8.825 5.148 -8.621 1.00 88.19 85 HIS A O 1
ATOM 723 N N . PRO A 1 86 ? 8.638 7.162 -7.634 1.00 86.75 86 PRO A N 1
ATOM 724 C CA . PRO A 1 86 ? 9.101 6.675 -6.343 1.00 86.75 86 PRO A CA 1
ATOM 725 C C . PRO A 1 86 ? 8.044 5.738 -5.744 1.00 86.75 86 PRO A C 1
ATOM 727 O O . PRO A 1 86 ? 6.869 6.097 -5.645 1.00 86.75 86 PRO A O 1
ATOM 730 N N . VAL A 1 87 ? 8.466 4.534 -5.354 1.00 89.94 87 VAL A N 1
ATOM 731 C CA . VAL A 1 87 ? 7.594 3.506 -4.770 1.00 89.94 87 VAL A CA 1
ATOM 732 C C . VAL A 1 87 ? 8.017 3.240 -3.331 1.00 89.94 87 VAL A C 1
ATOM 734 O O . VAL A 1 87 ? 9.153 2.834 -3.092 1.00 89.94 87 VAL A O 1
ATOM 737 N N . VAL A 1 88 ? 7.094 3.424 -2.390 1.00 88.81 88 VAL A N 1
ATOM 738 C CA . VAL A 1 88 ? 7.247 3.031 -0.984 1.00 88.81 88 VAL A CA 1
ATOM 739 C C . VAL A 1 88 ? 6.475 1.732 -0.777 1.00 88.81 88 VAL A C 1
ATOM 741 O O . VAL A 1 88 ? 5.259 1.710 -0.957 1.00 88.81 88 VAL A O 1
ATOM 744 N N . LEU A 1 89 ? 7.179 0.652 -0.434 1.00 89.06 89 LEU A N 1
ATOM 745 C CA . LEU A 1 89 ? 6.585 -0.653 -0.145 1.00 89.06 89 LEU A CA 1
ATOM 746 C C . LEU A 1 89 ? 6.635 -0.913 1.363 1.00 89.06 89 LEU A C 1
ATOM 748 O O . LEU A 1 89 ? 7.713 -0.885 1.949 1.00 89.06 89 LEU A O 1
ATOM 752 N N . LEU A 1 90 ? 5.483 -1.198 1.962 1.00 88.25 90 LEU A N 1
ATOM 753 C CA . LEU A 1 90 ? 5.365 -1.693 3.331 1.00 88.25 90 LEU A CA 1
ATOM 754 C C . LEU A 1 90 ? 4.875 -3.142 3.274 1.00 88.25 90 LEU A C 1
ATOM 756 O O . LEU A 1 90 ? 3.698 -3.379 3.008 1.00 88.25 90 LEU A O 1
ATOM 760 N N . ASP A 1 91 ? 5.777 -4.100 3.482 1.00 89.31 91 ASP A N 1
ATOM 761 C CA . ASP A 1 91 ? 5.441 -5.525 3.525 1.00 89.31 91 ASP A CA 1
ATOM 762 C C . ASP A 1 91 ? 5.347 -6.005 4.978 1.00 89.31 91 ASP A C 1
ATOM 764 O O . ASP A 1 91 ? 6.351 -6.162 5.678 1.00 89.31 91 ASP A O 1
ATOM 768 N N . PHE A 1 92 ? 4.126 -6.263 5.442 1.00 86.06 92 PHE A N 1
ATOM 769 C CA . PHE A 1 92 ? 3.881 -6.722 6.809 1.00 86.06 92 PHE A CA 1
ATOM 770 C C . PHE A 1 92 ? 4.274 -8.184 7.062 1.00 86.06 92 PHE A C 1
ATOM 772 O O . PHE A 1 92 ? 4.186 -8.655 8.198 1.00 86.06 92 PHE A O 1
ATOM 779 N N . ASN A 1 93 ? 4.754 -8.908 6.046 1.00 85.69 93 ASN A N 1
ATOM 780 C CA . ASN A 1 93 ? 5.458 -10.171 6.262 1.00 85.69 93 ASN A CA 1
ATOM 781 C C . ASN A 1 93 ? 6.861 -9.970 6.838 1.00 85.69 93 ASN A C 1
ATOM 783 O O . ASN A 1 93 ? 7.312 -10.832 7.590 1.00 85.69 93 ASN A O 1
ATOM 787 N N . GLU A 1 94 ? 7.531 -8.871 6.486 1.00 88.12 94 GLU A N 1
ATOM 788 C CA . GLU A 1 94 ? 8.895 -8.554 6.933 1.00 88.12 94 GLU A CA 1
ATOM 789 C C . GLU A 1 94 ? 8.904 -7.640 8.168 1.00 88.12 94 GLU A C 1
ATOM 791 O O . GLU A 1 94 ? 9.866 -7.629 8.935 1.00 88.12 94 GLU A O 1
ATOM 796 N N . ILE A 1 95 ? 7.822 -6.890 8.389 1.00 91.06 95 ILE A N 1
ATOM 797 C CA . ILE A 1 95 ? 7.660 -6.019 9.556 1.00 91.06 95 ILE A CA 1
ATOM 798 C C . ILE A 1 95 ? 7.236 -6.867 10.759 1.00 91.06 95 ILE A C 1
ATOM 800 O O . ILE A 1 95 ? 6.118 -7.390 10.799 1.00 91.06 95 ILE A O 1
ATOM 804 N N . SER A 1 96 ? 8.108 -6.967 11.766 1.00 92.38 96 SER A N 1
ATOM 805 C CA . SER A 1 96 ? 7.779 -7.623 13.036 1.00 92.38 96 SER A CA 1
ATOM 806 C C . SER A 1 96 ? 6.580 -6.952 13.692 1.00 92.38 96 SER A C 1
ATOM 808 O O . SER A 1 96 ? 6.509 -5.732 13.763 1.00 92.38 96 SER A O 1
ATOM 810 N N . HIS A 1 97 ? 5.640 -7.755 14.173 1.00 90.81 97 HIS A N 1
ATOM 811 C CA . HIS A 1 97 ? 4.374 -7.292 14.745 1.00 90.81 97 HIS A CA 1
ATOM 812 C C . HIS A 1 97 ? 3.925 -8.176 15.912 1.00 90.81 97 HIS A C 1
ATOM 814 O O . HIS A 1 97 ? 2.742 -8.249 16.236 1.00 90.81 97 HIS A O 1
ATOM 820 N N . ASP A 1 98 ? 4.862 -8.891 16.525 1.00 89.94 98 ASP A N 1
ATOM 821 C CA . ASP A 1 98 ? 4.652 -9.740 17.694 1.00 89.94 98 ASP A CA 1
ATOM 822 C C . ASP A 1 98 ? 4.294 -8.929 18.948 1.00 89.94 98 ASP A C 1
ATOM 824 O O . ASP A 1 98 ? 3.517 -9.411 19.769 1.00 89.94 98 ASP A O 1
ATOM 828 N N . THR A 1 99 ? 4.781 -7.689 19.055 1.00 92.56 99 THR A N 1
ATOM 829 C CA . THR A 1 99 ? 4.319 -6.695 20.035 1.00 92.56 99 THR A CA 1
ATOM 830 C C . THR A 1 99 ? 4.116 -5.320 19.383 1.00 92.56 99 THR A C 1
ATOM 832 O O . THR A 1 99 ? 4.686 -5.061 18.315 1.00 92.56 99 THR A O 1
ATOM 835 N N . PRO A 1 100 ? 3.350 -4.410 20.015 1.00 89.56 100 PRO A N 1
ATOM 836 C CA . PRO A 1 100 ? 3.147 -3.051 19.509 1.00 89.56 100 PRO A CA 1
ATOM 837 C C . PRO A 1 100 ? 4.454 -2.259 19.387 1.00 89.56 100 PRO A C 1
ATOM 839 O O . PRO A 1 100 ? 4.673 -1.558 18.402 1.00 89.56 100 PRO A O 1
ATOM 842 N N . GLU A 1 101 ? 5.367 -2.414 20.344 1.00 92.38 101 GLU A N 1
ATOM 843 C CA . GLU A 1 101 ? 6.671 -1.746 20.330 1.00 92.38 101 GLU A CA 1
ATOM 844 C C . GLU A 1 101 ? 7.530 -2.245 19.163 1.00 92.38 101 GLU A C 1
ATOM 846 O O . GLU A 1 101 ? 8.149 -1.448 18.456 1.00 92.38 101 GLU A O 1
ATOM 851 N N . ASN A 1 102 ? 7.526 -3.560 18.917 1.00 92.94 102 ASN A N 1
ATOM 852 C CA . ASN A 1 102 ? 8.239 -4.154 17.789 1.00 92.94 102 ASN A CA 1
ATOM 853 C C . ASN A 1 102 ? 7.644 -3.716 16.448 1.00 92.94 102 ASN A C 1
ATOM 855 O O . ASN A 1 102 ? 8.408 -3.451 15.517 1.00 92.94 102 ASN A O 1
ATOM 859 N N . LEU A 1 103 ? 6.316 -3.582 16.361 1.00 92.00 103 LEU A N 1
ATOM 860 C CA . LEU A 1 103 ? 5.632 -3.038 15.189 1.00 92.00 103 LEU A CA 1
ATOM 861 C C . LEU A 1 103 ? 6.060 -1.602 14.902 1.00 92.00 103 LEU A C 1
ATOM 863 O O . LEU A 1 103 ? 6.462 -1.294 13.778 1.00 92.00 103 LEU A O 1
ATOM 867 N N . GLU A 1 104 ? 6.009 -0.730 15.906 1.00 90.56 104 GLU A N 1
ATOM 868 C CA . GLU A 1 104 ? 6.378 0.675 15.745 1.00 90.56 104 GLU A CA 1
ATOM 869 C C . GLU A 1 104 ? 7.852 0.822 15.343 1.00 90.56 104 GLU A C 1
ATOM 871 O O . GLU A 1 104 ? 8.154 1.488 14.351 1.00 90.56 104 GLU A O 1
ATOM 876 N N . LEU A 1 105 ? 8.766 0.131 16.032 1.00 91.38 105 LEU A N 1
ATOM 877 C CA . LEU A 1 105 ? 10.196 0.150 15.710 1.00 91.38 105 LEU A CA 1
ATOM 878 C C . LEU A 1 105 ? 10.490 -0.414 14.313 1.00 91.38 105 LEU A C 1
ATOM 880 O O . LEU A 1 105 ? 11.330 0.128 13.592 1.00 91.38 105 LEU A O 1
ATOM 884 N N . SER A 1 106 ? 9.814 -1.492 13.910 1.00 93.12 106 SER A N 1
ATOM 885 C CA . SER A 1 106 ? 10.018 -2.111 12.594 1.00 93.12 106 SER A CA 1
ATOM 886 C C . SER A 1 106 ? 9.482 -1.231 11.466 1.00 93.12 106 SER A C 1
ATOM 888 O O . SER A 1 106 ? 10.140 -1.095 10.432 1.00 93.12 106 SER A O 1
ATOM 890 N N . LEU A 1 107 ? 8.346 -0.560 11.679 1.00 91.50 107 LEU A N 1
ATOM 891 C CA . LEU A 1 107 ? 7.826 0.446 10.753 1.00 91.50 107 LEU A CA 1
ATOM 892 C C . LEU A 1 107 ? 8.794 1.626 10.620 1.00 91.50 107 LEU A C 1
ATOM 894 O O . LEU A 1 107 ? 9.161 1.977 9.500 1.00 91.50 107 LEU A O 1
ATOM 898 N N . GLN A 1 108 ? 9.273 2.186 11.736 1.00 90.94 108 GLN A N 1
ATOM 899 C CA . GLN A 1 108 ? 10.254 3.280 11.726 1.00 90.94 108 GLN A CA 1
ATOM 900 C C . GLN A 1 108 ? 11.523 2.889 10.958 1.00 90.94 108 GLN A C 1
ATOM 902 O O . GLN A 1 108 ? 11.963 3.623 10.072 1.00 90.94 108 GLN A O 1
ATOM 907 N N . ARG A 1 109 ? 12.079 1.700 11.227 1.00 90.75 109 ARG A N 1
ATOM 908 C CA . ARG A 1 109 ? 13.251 1.181 10.502 1.00 90.75 109 ARG A CA 1
ATOM 909 C C . ARG A 1 109 ? 12.986 1.036 9.008 1.00 90.75 109 ARG A C 1
ATOM 911 O O . ARG A 1 109 ? 13.831 1.437 8.216 1.00 90.75 109 ARG A O 1
ATOM 918 N N . THR A 1 110 ? 11.824 0.513 8.621 1.00 91.62 110 THR A N 1
ATOM 919 C CA . THR A 1 110 ? 11.446 0.345 7.207 1.00 91.62 110 THR A CA 1
ATOM 920 C C . THR A 1 110 ? 11.375 1.696 6.490 1.00 91.62 110 THR A C 1
ATOM 922 O O . THR A 1 110 ? 11.912 1.854 5.390 1.00 91.62 110 THR A O 1
ATOM 925 N N . LEU A 1 111 ? 10.780 2.709 7.130 1.00 90.62 111 LEU A N 1
ATOM 926 C CA . LEU A 1 111 ? 10.733 4.070 6.590 1.00 90.62 111 LEU A CA 1
ATOM 927 C C . LEU A 1 111 ? 12.126 4.691 6.468 1.00 90.62 111 LEU A C 1
ATOM 929 O O . LEU A 1 111 ? 12.448 5.259 5.427 1.00 90.62 111 LEU A O 1
ATOM 933 N N . GLN A 1 112 ? 12.967 4.548 7.493 1.00 88.69 112 GLN A N 1
ATOM 934 C CA . GLN A 1 112 ? 14.339 5.064 7.492 1.00 88.69 112 GLN A CA 1
ATOM 935 C C . GLN A 1 112 ? 15.212 4.384 6.434 1.00 88.69 112 GLN A C 1
ATOM 937 O O . GLN A 1 112 ? 15.976 5.052 5.741 1.00 88.69 112 GLN A O 1
ATOM 942 N N . GLN A 1 113 ? 15.090 3.066 6.270 1.00 89.50 113 GLN A N 1
ATOM 943 C CA . GLN A 1 113 ? 15.786 2.324 5.218 1.00 89.50 113 GLN A CA 1
ATOM 944 C C . GLN A 1 113 ? 15.335 2.783 3.831 1.00 89.50 113 GLN A C 1
ATOM 946 O O . GLN A 1 113 ? 16.178 2.999 2.962 1.00 89.50 113 GLN A O 1
ATOM 951 N N . THR A 1 114 ? 14.030 2.999 3.643 1.00 87.94 114 THR A N 1
ATOM 952 C CA . THR A 1 114 ? 13.481 3.529 2.387 1.00 87.94 114 THR A CA 1
ATOM 953 C C . THR A 1 114 ? 13.995 4.943 2.107 1.00 87.94 114 THR A C 1
ATOM 955 O O . THR A 1 114 ? 14.422 5.226 0.988 1.00 87.94 114 THR A O 1
ATOM 958 N N . ALA A 1 115 ? 14.017 5.813 3.122 1.00 87.56 115 ALA A N 1
ATOM 959 C CA . ALA A 1 115 ? 14.574 7.161 3.023 1.00 87.56 115 ALA A CA 1
ATOM 960 C C . ALA A 1 115 ? 16.055 7.116 2.623 1.00 87.56 115 ALA A C 1
ATOM 962 O O . ALA A 1 115 ? 16.447 7.725 1.628 1.00 87.56 115 ALA A O 1
ATOM 963 N N . LYS A 1 116 ? 16.857 6.312 3.331 1.00 87.88 116 LYS A N 1
ATOM 964 C CA . LYS A 1 116 ? 18.294 6.161 3.085 1.00 87.88 116 LYS A CA 1
ATOM 965 C C . LYS A 1 116 ? 18.595 5.594 1.699 1.00 87.88 116 LYS A C 1
ATOM 967 O O . LYS A 1 116 ? 19.502 6.083 1.038 1.00 87.88 116 LYS A O 1
ATOM 972 N N . ALA A 1 117 ? 17.824 4.608 1.236 1.00 85.88 117 ALA A N 1
ATOM 973 C CA . ALA A 1 117 ? 17.949 4.056 -0.115 1.00 85.88 117 ALA A CA 1
ATOM 974 C C . ALA A 1 117 ? 17.656 5.092 -1.217 1.00 85.88 117 ALA A C 1
ATOM 976 O O . ALA A 1 117 ? 18.039 4.895 -2.366 1.00 85.88 117 ALA A O 1
ATOM 977 N N . CYS A 1 118 ? 16.977 6.185 -0.866 1.00 82.19 118 CYS A N 1
ATOM 978 C CA . CYS A 1 118 ? 16.689 7.314 -1.739 1.00 82.19 118 CYS A CA 1
ATOM 979 C C . CYS A 1 118 ? 17.550 8.550 -1.419 1.00 82.19 118 CYS A C 1
ATOM 981 O O . CYS A 1 118 ? 17.196 9.638 -1.870 1.00 82.19 118 CYS A O 1
ATOM 983 N N . ASP A 1 119 ? 18.648 8.416 -0.666 1.00 85.38 119 ASP A N 1
ATOM 984 C CA . ASP A 1 119 ? 19.517 9.505 -0.173 1.00 85.38 119 ASP A CA 1
ATOM 985 C C . ASP A 1 119 ? 18.759 10.629 0.553 1.00 85.38 119 ASP A C 1
ATOM 987 O O . ASP A 1 119 ? 19.043 11.815 0.374 1.00 85.38 119 ASP A O 1
ATOM 991 N N . LEU A 1 120 ? 17.747 10.263 1.336 1.00 83.62 120 LEU A N 1
ATOM 992 C CA . LEU A 1 120 ? 16.973 11.174 2.171 1.00 83.62 120 LEU A CA 1
ATOM 993 C C . LEU A 1 120 ? 17.261 10.889 3.646 1.00 83.62 120 LEU A C 1
ATOM 995 O O . LEU A 1 120 ? 17.400 9.733 4.052 1.00 83.62 120 LEU A O 1
ATOM 999 N N . SER A 1 121 ? 17.297 11.942 4.457 1.00 76.56 121 SER A N 1
ATOM 1000 C CA . SER A 1 121 ? 17.283 11.854 5.916 1.00 76.56 121 SER A CA 1
ATOM 1001 C C . SER A 1 121 ? 15.923 12.307 6.442 1.00 76.56 121 SER A C 1
ATOM 1003 O O . SER A 1 121 ? 15.331 13.255 5.929 1.00 76.56 121 SER A O 1
ATOM 1005 N N . SER A 1 122 ? 15.416 11.622 7.463 1.00 68.25 122 SER A N 1
ATOM 1006 C CA . SER A 1 122 ? 14.272 12.084 8.246 1.00 68.25 122 SER A CA 1
ATOM 1007 C C . SER A 1 122 ? 14.599 11.863 9.713 1.00 68.25 122 SER A C 1
ATOM 1009 O O . SER A 1 122 ? 14.829 10.730 10.137 1.00 68.25 122 SER A O 1
ATOM 1011 N N . ASP A 1 123 ? 14.614 12.962 10.461 1.00 67.56 123 ASP A N 1
ATOM 1012 C CA . ASP A 1 123 ? 14.854 12.984 11.905 1.00 67.56 123 ASP A CA 1
ATOM 1013 C C . ASP A 1 123 ? 13.542 13.182 12.684 1.00 67.56 123 ASP A C 1
ATOM 1015 O O . ASP A 1 123 ? 13.545 13.486 13.879 1.00 67.56 123 ASP A O 1
ATOM 1019 N N . ALA A 1 124 ? 12.389 13.031 12.018 1.00 74.12 124 ALA A N 1
ATOM 1020 C CA . ALA A 1 124 ? 11.100 13.222 12.660 1.00 74.12 124 ALA A CA 1
ATOM 1021 C C . ALA A 1 124 ? 10.896 12.218 13.811 1.00 74.12 124 ALA A C 1
ATOM 1023 O O . ALA A 1 124 ? 11.093 11.016 13.627 1.00 74.12 124 ALA A O 1
ATOM 1024 N N . PRO A 1 125 ? 10.427 12.668 14.989 1.00 71.81 125 PRO A N 1
ATOM 1025 C CA . PRO A 1 125 ? 10.308 11.806 16.165 1.00 71.81 125 PRO A CA 1
ATOM 1026 C C . PRO A 1 125 ? 9.084 10.879 16.126 1.00 71.81 125 PRO A C 1
ATOM 1028 O O . PRO A 1 125 ? 9.031 9.898 16.859 1.00 71.81 125 PRO A O 1
ATOM 1031 N N . LEU A 1 126 ? 8.075 11.198 15.308 1.00 79.12 126 LEU A N 1
ATOM 1032 C CA . LEU A 1 126 ? 6.809 10.465 15.248 1.00 79.12 126 LEU A CA 1
ATOM 1033 C C . LEU A 1 126 ? 6.672 9.719 13.924 1.00 79.12 126 LEU A C 1
ATOM 1035 O O . LEU A 1 126 ? 6.883 10.306 12.863 1.00 79.12 126 LEU A O 1
ATOM 1039 N N . LEU A 1 127 ? 6.196 8.472 13.982 1.00 82.56 127 LEU A N 1
ATOM 1040 C CA . LEU A 1 127 ? 6.011 7.604 12.813 1.00 82.56 127 LEU A CA 1
ATOM 1041 C C . LEU A 1 127 ? 5.160 8.256 11.705 1.00 82.56 127 LEU A C 1
ATOM 1043 O O . LEU A 1 127 ? 5.520 8.209 10.530 1.00 82.56 127 LEU A O 1
ATOM 1047 N N . LYS A 1 128 ? 4.058 8.928 12.074 1.00 80.75 128 LYS A N 1
ATOM 1048 C CA . LYS A 1 128 ? 3.195 9.661 11.127 1.00 80.75 128 LYS A CA 1
ATOM 1049 C C . LYS A 1 128 ? 3.964 10.763 10.387 1.00 80.75 128 LYS A C 1
ATOM 1051 O O . LYS A 1 128 ? 3.791 10.944 9.182 1.00 80.75 128 LYS A O 1
ATOM 1056 N N . ASN A 1 129 ? 4.826 11.484 11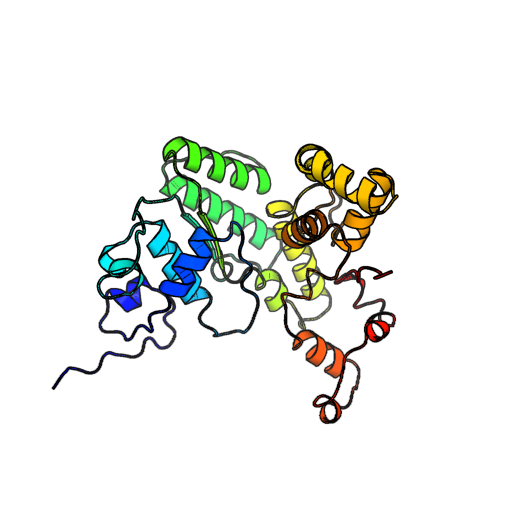.103 1.00 81.00 129 ASN A N 1
ATOM 1057 C CA . ASN A 1 129 ? 5.612 12.576 10.536 1.00 81.00 129 ASN A CA 1
ATOM 1058 C C . ASN A 1 129 ? 6.736 12.039 9.649 1.00 81.00 129 ASN A C 1
ATOM 1060 O O . ASN A 1 129 ? 6.892 12.542 8.544 1.00 81.00 129 ASN A O 1
ATOM 1064 N N . GLN A 1 130 ? 7.426 10.974 10.069 1.00 85.19 130 GLN A N 1
ATOM 1065 C CA . GLN A 1 130 ? 8.431 10.293 9.243 1.00 85.19 130 GLN A CA 1
ATOM 1066 C C . GLN A 1 130 ? 7.837 9.832 7.908 1.00 85.19 130 GLN A C 1
ATOM 1068 O O . GLN A 1 130 ? 8.414 10.070 6.849 1.00 85.19 130 GLN A O 1
ATOM 1073 N N . PHE A 1 131 ? 6.651 9.216 7.938 1.00 86.06 131 PHE A N 1
ATOM 1074 C CA . PHE A 1 131 ? 5.992 8.751 6.719 1.00 86.06 131 PHE A CA 1
ATOM 1075 C C . PHE A 1 131 ? 5.612 9.912 5.793 1.00 86.06 131 PHE A C 1
ATOM 1077 O O . PHE A 1 131 ? 5.876 9.870 4.591 1.00 86.06 131 PHE A O 1
ATOM 1084 N N . LYS A 1 132 ? 5.043 10.982 6.360 1.00 82.69 132 LYS A N 1
ATOM 1085 C CA . LYS A 1 132 ? 4.698 12.199 5.618 1.00 82.69 132 LYS A CA 1
ATOM 1086 C C . LYS A 1 132 ? 5.931 12.864 5.002 1.00 82.69 132 LYS A C 1
ATOM 1088 O O . LYS A 1 132 ? 5.897 13.221 3.826 1.00 82.69 132 LYS A O 1
ATOM 1093 N N . GLU A 1 133 ? 7.000 13.036 5.775 1.00 86.06 133 GLU A N 1
ATOM 1094 C CA . GLU A 1 133 ? 8.257 13.628 5.310 1.00 86.06 133 GLU A CA 1
ATOM 1095 C C . GLU A 1 133 ? 8.883 12.805 4.194 1.00 86.06 133 GLU A C 1
ATOM 1097 O O . GLU A 1 133 ? 9.288 13.380 3.186 1.00 86.06 133 GLU A O 1
ATOM 1102 N N . LEU A 1 134 ? 8.897 11.475 4.321 1.00 87.31 134 LEU A N 1
ATOM 1103 C CA . LEU A 1 134 ? 9.374 10.582 3.270 1.00 87.31 134 LEU A CA 1
ATOM 1104 C C . LEU A 1 134 ? 8.612 10.813 1.959 1.00 87.31 134 LEU A C 1
ATOM 1106 O O . LEU A 1 134 ? 9.234 11.035 0.922 1.00 87.31 134 LEU A O 1
ATOM 1110 N N . ILE A 1 135 ? 7.276 10.817 1.998 1.00 84.69 135 ILE A N 1
ATOM 1111 C CA . ILE A 1 135 ? 6.439 11.024 0.804 1.00 84.69 135 ILE A CA 1
ATOM 1112 C C . ILE A 1 135 ? 6.716 12.396 0.174 1.00 84.69 135 ILE A C 1
ATOM 1114 O O . ILE A 1 135 ? 6.948 12.490 -1.032 1.00 84.69 135 ILE A O 1
ATOM 1118 N N . LEU A 1 136 ? 6.714 13.464 0.976 1.00 82.25 136 LEU A N 1
ATOM 1119 C CA . LEU A 1 136 ? 6.942 14.822 0.474 1.00 82.25 136 LEU A CA 1
ATOM 1120 C C . LEU A 1 136 ? 8.349 14.981 -0.112 1.00 82.25 136 LEU A C 1
ATOM 1122 O O . LEU A 1 136 ? 8.507 15.583 -1.174 1.00 82.25 136 LEU A O 1
ATOM 1126 N N . SER A 1 137 ? 9.353 14.395 0.536 1.00 87.06 137 SER A N 1
ATOM 1127 C CA . SER A 1 137 ? 10.749 14.468 0.104 1.00 87.06 137 SER A CA 1
ATOM 1128 C C . SER A 1 137 ? 10.990 13.672 -1.178 1.00 87.06 137 SER A C 1
ATOM 1130 O O . SER A 1 137 ? 11.670 14.153 -2.084 1.00 87.06 137 SER A O 1
ATOM 1132 N N . LEU A 1 138 ? 10.378 12.489 -1.312 1.00 86.56 138 LEU A N 1
ATOM 1133 C CA . LEU A 1 138 ? 10.409 11.697 -2.545 1.00 86.56 138 LEU A CA 1
ATOM 1134 C C . LEU A 1 138 ? 9.738 12.435 -3.705 1.00 86.56 138 LEU A C 1
ATOM 1136 O O . LEU A 1 138 ? 10.278 12.456 -4.815 1.00 86.56 138 LEU A O 1
ATOM 1140 N N . HIS A 1 139 ? 8.589 13.067 -3.454 1.00 84.62 139 HIS A N 1
ATOM 1141 C CA . HIS A 1 139 ? 7.914 13.874 -4.463 1.00 84.62 139 HIS A CA 1
ATOM 1142 C C . HIS A 1 139 ? 8.774 15.069 -4.893 1.00 84.62 139 HIS A C 1
ATOM 1144 O O . HIS A 1 139 ? 8.975 15.272 -6.086 1.00 84.62 139 HIS A O 1
ATOM 1150 N N . HIS A 1 140 ? 9.347 15.809 -3.940 1.00 84.69 140 HIS A N 1
ATOM 1151 C CA . HIS A 1 140 ? 10.204 16.960 -4.226 1.00 84.69 140 HIS A CA 1
ATOM 1152 C C . HIS A 1 140 ? 11.477 16.568 -4.996 1.00 84.69 140 HIS A C 1
ATOM 1154 O O . HIS A 1 140 ? 11.862 17.258 -5.936 1.00 84.69 140 HIS A O 1
ATOM 1160 N N . LYS A 1 141 ? 12.114 15.441 -4.642 1.00 88.38 141 LYS A N 1
ATOM 1161 C CA . LYS A 1 141 ? 13.331 14.949 -5.314 1.00 88.38 141 LYS A CA 1
ATOM 1162 C C . LYS A 1 141 ? 13.065 14.467 -6.743 1.00 88.38 141 LYS A C 1
ATOM 1164 O O . LYS A 1 141 ? 13.903 14.668 -7.615 1.00 88.38 141 LYS A O 1
ATOM 1169 N N . THR A 1 142 ? 11.937 13.798 -6.982 1.00 86.88 142 THR A N 1
ATOM 1170 C CA . THR A 1 142 ? 11.657 13.151 -8.280 1.00 86.88 142 THR A CA 1
ATOM 1171 C C . THR A 1 142 ? 10.764 13.973 -9.208 1.00 86.88 142 THR A C 1
ATOM 1173 O O . THR A 1 142 ? 10.748 13.723 -10.410 1.00 86.88 142 THR A O 1
ATOM 1176 N N . GLY A 1 143 ? 9.979 14.910 -8.669 1.00 81.94 143 GLY A N 1
ATOM 1177 C CA . GLY A 1 143 ? 8.902 15.597 -9.388 1.00 81.94 143 GLY A CA 1
ATOM 1178 C C . GLY A 1 143 ? 7.721 14.689 -9.759 1.00 81.94 143 GLY A C 1
ATOM 1179 O O . GLY A 1 143 ? 6.795 15.128 -10.439 1.00 81.94 143 GLY A O 1
ATOM 1180 N N . MET A 1 144 ? 7.734 13.423 -9.329 1.00 83.19 144 MET A N 1
ATOM 1181 C CA . MET A 1 144 ? 6.756 12.405 -9.708 1.00 83.19 144 MET A CA 1
ATOM 1182 C C . MET A 1 144 ? 5.808 12.099 -8.539 1.00 83.19 144 MET A C 1
ATOM 1184 O O . MET A 1 144 ? 6.218 12.174 -7.377 1.00 83.19 144 MET A O 1
ATOM 1188 N N . PRO A 1 145 ? 4.538 11.738 -8.800 1.00 79.25 145 PRO A N 1
ATOM 1189 C CA . PRO A 1 145 ? 3.644 11.229 -7.764 1.00 79.25 145 PRO A CA 1
ATOM 1190 C C . PRO A 1 145 ? 4.226 9.981 -7.092 1.00 79.25 145 PRO A C 1
ATOM 1192 O O . PRO A 1 145 ? 4.702 9.080 -7.786 1.00 79.25 145 PRO A O 1
ATOM 1195 N N . VAL A 1 146 ? 4.161 9.922 -5.760 1.00 83.81 146 VAL A N 1
ATOM 1196 C CA . VAL A 1 146 ? 4.638 8.778 -4.969 1.00 83.81 146 VAL A CA 1
ATOM 1197 C C . VAL A 1 146 ? 3.591 7.676 -4.952 1.00 83.81 146 VAL A C 1
ATOM 1199 O O . VAL A 1 146 ? 2.416 7.927 -4.692 1.00 83.81 146 VAL A O 1
ATOM 1202 N N . VAL A 1 147 ? 4.034 6.447 -5.198 1.00 83.62 147 VAL A N 1
ATOM 1203 C CA . VAL A 1 147 ? 3.197 5.249 -5.155 1.00 83.62 147 VAL A CA 1
ATOM 1204 C C . VAL A 1 147 ? 3.450 4.534 -3.838 1.00 83.62 147 VAL A C 1
ATOM 1206 O O . VAL A 1 147 ? 4.586 4.188 -3.519 1.00 83.62 147 VAL A O 1
ATOM 1209 N N . ILE A 1 148 ? 2.388 4.303 -3.075 1.00 83.62 148 ILE A N 1
ATOM 1210 C CA . ILE A 1 148 ? 2.449 3.595 -1.797 1.00 83.62 148 ILE A CA 1
ATOM 1211 C C . ILE A 1 148 ? 1.802 2.233 -1.999 1.00 83.62 148 ILE A C 1
ATOM 1213 O O . ILE A 1 148 ? 0.635 2.141 -2.376 1.00 83.62 148 ILE A O 1
ATOM 1217 N N . LEU A 1 149 ? 2.571 1.181 -1.750 1.00 83.94 149 LEU A N 1
ATOM 1218 C CA . LEU A 1 149 ? 2.118 -0.199 -1.810 1.00 83.94 149 LEU A CA 1
ATOM 1219 C C . LEU A 1 149 ? 2.213 -0.794 -0.411 1.00 83.94 149 LEU A C 1
ATOM 1221 O O . LEU A 1 149 ? 3.252 -0.698 0.237 1.00 83.94 149 LEU A O 1
ATOM 1225 N N . ILE A 1 150 ? 1.127 -1.402 0.052 1.00 82.56 150 ILE A N 1
ATOM 1226 C CA . ILE A 1 150 ? 1.059 -2.031 1.368 1.00 82.56 150 ILE A CA 1
ATOM 1227 C C . ILE A 1 150 ? 0.617 -3.476 1.160 1.00 82.56 150 ILE A C 1
ATOM 1229 O O . ILE A 1 150 ? -0.485 -3.699 0.656 1.00 82.56 150 ILE A O 1
ATOM 1233 N N . ASP A 1 151 ? 1.471 -4.437 1.510 1.00 84.38 151 ASP A N 1
ATOM 1234 C CA . ASP A 1 151 ? 1.163 -5.867 1.410 1.00 84.38 151 ASP A CA 1
ATOM 1235 C C . ASP A 1 151 ? 0.906 -6.481 2.791 1.00 84.38 151 ASP A C 1
ATOM 1237 O O . ASP A 1 151 ? 1.525 -6.089 3.779 1.00 84.38 151 ASP A O 1
ATOM 1241 N N . GLU A 1 152 ? -0.041 -7.423 2.845 1.00 77.44 152 GLU A N 1
ATOM 1242 C CA . GLU A 1 152 ? -0.481 -8.143 4.057 1.00 77.44 152 GLU A CA 1
ATOM 1243 C C . GLU A 1 152 ? -0.743 -7.227 5.276 1.00 77.44 152 GLU A C 1
ATOM 1245 O O . GLU A 1 152 ? -0.463 -7.575 6.422 1.00 77.44 152 GLU A O 1
ATOM 1250 N N . TYR A 1 153 ? -1.323 -6.044 5.037 1.00 78.69 153 TYR A N 1
ATOM 1251 C CA . TYR A 1 153 ? -1.625 -5.034 6.066 1.00 78.69 153 TYR A CA 1
ATOM 1252 C C . TYR A 1 153 ? -2.478 -5.559 7.245 1.00 78.69 153 TYR A C 1
ATOM 1254 O O . TYR A 1 153 ? -2.503 -4.956 8.317 1.00 78.69 153 TYR A O 1
ATOM 1262 N N . ASP A 1 154 ? -3.213 -6.654 7.037 1.00 72.00 154 ASP A N 1
ATOM 1263 C CA . ASP A 1 154 ? -4.084 -7.321 8.004 1.00 72.00 154 ASP A CA 1
ATOM 1264 C C . ASP A 1 154 ? -3.331 -8.301 8.920 1.00 72.00 154 ASP A C 1
ATOM 1266 O O . ASP A 1 154 ? -3.836 -8.669 9.986 1.00 72.00 154 ASP A O 1
ATOM 1270 N N . LYS A 1 155 ? -2.105 -8.688 8.558 1.00 79.94 155 LYS A N 1
ATOM 1271 C CA . LYS A 1 155 ? -1.286 -9.665 9.283 1.00 79.94 155 LYS A CA 1
ATOM 1272 C C . LYS A 1 155 ? -0.985 -9.288 10.743 1.00 79.94 155 LYS A C 1
ATOM 1274 O O . LYS A 1 155 ? -1.193 -10.152 11.596 1.00 79.94 155 LYS A O 1
ATOM 1279 N N . PRO A 1 156 ? -0.660 -8.020 11.089 1.00 79.56 156 PRO A N 1
ATOM 1280 C CA . PRO A 1 156 ? -0.478 -7.590 12.481 1.00 79.56 156 PRO A CA 1
ATOM 1281 C C . PRO A 1 156 ? -1.698 -7.775 13.381 1.00 79.56 156 PRO A C 1
ATOM 1283 O O . PRO A 1 156 ? -1.561 -7.712 14.602 1.00 79.56 156 PRO A O 1
ATOM 1286 N N . LEU A 1 157 ? -2.885 -7.966 12.799 1.00 79.19 157 LEU A N 1
ATOM 1287 C CA . LEU A 1 157 ? -4.089 -8.331 13.535 1.00 79.19 157 LEU A CA 1
ATOM 1288 C C . LEU A 1 157 ? -4.301 -9.844 13.503 1.00 79.19 157 LEU A C 1
ATOM 1290 O O . LEU A 1 157 ? -4.450 -10.463 14.554 1.00 79.19 157 LEU A O 1
ATOM 1294 N N . ILE A 1 158 ? -4.312 -10.433 12.301 1.00 73.88 158 ILE A N 1
ATOM 1295 C CA . ILE A 1 158 ? -4.676 -11.838 12.071 1.00 73.88 158 ILE A CA 1
ATOM 1296 C C . ILE A 1 158 ? -3.774 -12.794 12.848 1.00 73.88 158 ILE A C 1
ATOM 1298 O O . ILE A 1 158 ? -4.282 -13.763 13.412 1.00 73.88 158 ILE A O 1
ATOM 1302 N N . ASP A 1 159 ? -2.473 -12.516 12.924 1.00 78.31 159 ASP A N 1
ATOM 1303 C CA . ASP A 1 159 ? -1.516 -13.415 13.574 1.00 78.31 159 ASP A CA 1
ATOM 1304 C C . ASP A 1 159 ? -1.718 -13.504 15.096 1.00 78.31 159 ASP A C 1
ATOM 1306 O O . ASP A 1 159 ? -1.189 -14.419 15.730 1.00 78.31 159 ASP A O 1
ATOM 1310 N N . HIS A 1 160 ? -2.530 -12.626 15.685 1.00 75.19 160 HIS A N 1
ATOM 1311 C CA . HIS A 1 160 ? -2.857 -12.616 17.112 1.00 75.19 160 HIS A CA 1
ATOM 1312 C C . HIS A 1 160 ? -4.286 -13.075 17.429 1.00 75.19 160 HIS A C 1
ATOM 1314 O O . HIS A 1 160 ? -4.614 -13.325 18.591 1.00 75.19 160 HIS A O 1
ATOM 1320 N N . LEU A 1 161 ? -5.144 -13.231 16.417 1.00 71.31 161 LEU A N 1
ATOM 1321 C CA . LEU A 1 161 ? -6.5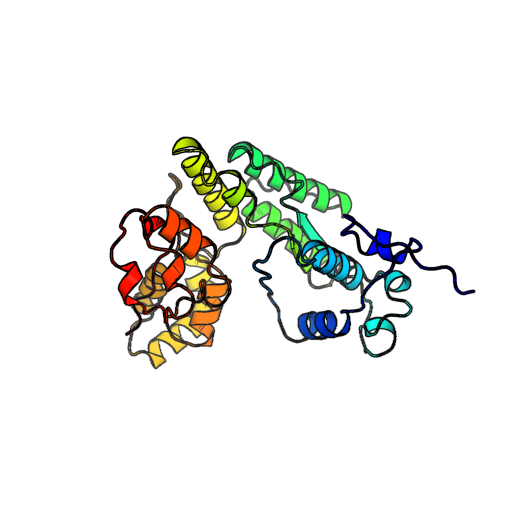18 -13.697 16.609 1.00 71.31 161 LEU A CA 1
ATOM 1322 C C . LEU A 1 161 ? -6.551 -15.168 17.056 1.00 71.31 161 LEU A C 1
ATOM 1324 O O . LEU A 1 161 ? -5.782 -15.999 16.580 1.00 71.31 161 LEU A O 1
ATOM 1328 N N . GLY A 1 162 ? -7.466 -15.495 17.975 1.00 69.69 162 GLY A N 1
ATOM 1329 C CA . GLY A 1 162 ? -7.662 -16.864 18.475 1.00 69.69 162 GLY A CA 1
ATOM 1330 C C . GLY A 1 162 ? -6.586 -17.368 19.448 1.00 69.69 162 GLY A C 1
ATOM 1331 O O . GLY A 1 162 ? -6.607 -18.537 19.817 1.00 69.69 162 GLY A O 1
ATOM 1332 N N . LYS A 1 163 ? -5.656 -16.507 19.890 1.00 77.25 163 LYS A N 1
ATOM 1333 C CA . LYS A 1 163 ? -4.558 -16.853 20.818 1.00 77.25 163 LYS A CA 1
ATOM 1334 C C . LYS A 1 163 ? -4.799 -16.398 22.271 1.00 77.25 163 LYS A C 1
ATOM 1336 O O . LYS A 1 163 ? -3.864 -16.329 23.066 1.00 77.25 163 LYS A O 1
ATOM 1341 N N . GLY A 1 164 ? -6.052 -16.101 22.621 1.00 78.75 164 GLY A N 1
ATOM 1342 C CA . GLY A 1 164 ? -6.478 -15.663 23.957 1.00 78.75 164 GLY A CA 1
ATOM 1343 C C . GLY A 1 164 ? -6.473 -14.142 24.168 1.00 78.75 164 GLY A C 1
ATOM 1344 O O . GLY A 1 164 ? -6.027 -13.379 23.313 1.00 78.75 164 GLY A O 1
ATOM 1345 N N . GLU A 1 165 ? -6.970 -13.710 25.332 1.00 77.19 165 GLU A N 1
ATOM 1346 C CA . GLU A 1 165 ? -7.177 -12.295 25.712 1.00 77.19 165 GLU A CA 1
ATOM 1347 C C . GLU A 1 165 ? -5.920 -11.424 25.533 1.00 77.19 165 GLU A C 1
ATOM 1349 O O . GLU A 1 165 ? -5.972 -10.377 24.895 1.00 77.19 165 GLU A O 1
ATOM 1354 N N . LYS A 1 166 ? -4.753 -11.887 26.003 1.00 77.62 166 LYS A N 1
ATOM 1355 C CA . LYS A 1 166 ? -3.497 -11.120 25.891 1.00 77.62 166 LYS A CA 1
ATOM 1356 C C . LYS A 1 166 ? -3.078 -10.865 24.440 1.00 77.62 166 LYS A C 1
ATOM 1358 O O . LYS A 1 166 ? -2.590 -9.786 24.123 1.00 77.62 166 LYS A O 1
ATOM 1363 N N . ALA A 1 167 ? -3.258 -11.848 23.557 1.00 72.31 167 ALA A N 1
ATOM 1364 C CA . ALA A 1 167 ? -2.947 -11.686 22.139 1.00 72.31 167 ALA A CA 1
ATOM 1365 C C . ALA A 1 167 ? -3.963 -10.762 21.453 1.00 72.31 167 ALA A C 1
ATOM 1367 O O . ALA A 1 167 ? -3.592 -9.946 20.613 1.00 72.31 167 ALA A O 1
ATOM 1368 N N . LEU A 1 168 ? -5.232 -10.813 21.865 1.00 72.38 168 LEU A N 1
ATOM 1369 C CA . LEU A 1 168 ? -6.252 -9.878 21.395 1.00 72.38 168 LEU A CA 1
ATOM 1370 C C . LEU A 1 168 ? -5.887 -8.422 21.729 1.00 72.38 168 LEU A C 1
ATOM 1372 O O . LEU A 1 168 ? -6.078 -7.538 20.893 1.00 72.38 168 LEU A O 1
ATOM 1376 N N . ASP A 1 169 ? -5.330 -8.169 22.913 1.00 76.00 169 ASP A N 1
ATOM 1377 C CA . ASP A 1 169 ? -4.860 -6.835 23.297 1.00 76.00 169 ASP A CA 1
ATOM 1378 C C . ASP A 1 169 ? -3.659 -6.372 22.463 1.00 76.00 169 ASP A C 1
ATOM 1380 O O . ASP A 1 169 ? -3.618 -5.211 22.050 1.00 76.00 169 ASP A O 1
ATOM 1384 N N . ILE A 1 170 ? -2.743 -7.279 22.110 1.00 76.75 170 ILE A N 1
ATOM 1385 C CA . ILE A 1 170 ? -1.664 -6.987 21.152 1.00 76.75 170 ILE A CA 1
ATOM 1386 C C . ILE A 1 170 ? -2.244 -6.654 19.773 1.00 76.75 170 ILE A C 1
ATOM 1388 O O . ILE A 1 170 ? -1.875 -5.640 19.187 1.00 76.75 170 ILE A O 1
ATOM 1392 N N . ALA A 1 171 ? -3.194 -7.447 19.269 1.00 69.38 171 ALA A N 1
ATOM 1393 C CA . ALA A 1 171 ? -3.857 -7.192 17.988 1.00 69.38 171 ALA A CA 1
ATOM 1394 C C . ALA A 1 171 ? -4.523 -5.804 17.957 1.00 69.38 171 ALA A C 1
ATOM 1396 O O . ALA A 1 171 ? -4.449 -5.085 16.957 1.00 69.38 171 ALA A O 1
ATOM 1397 N N . ARG A 1 172 ? -5.167 -5.417 19.068 1.00 70.19 172 ARG A N 1
ATOM 1398 C CA . ARG A 1 172 ? -5.787 -4.096 19.248 1.00 70.19 172 ARG A CA 1
ATOM 1399 C C . ARG A 1 172 ? -4.737 -2.988 19.228 1.00 70.19 172 ARG A C 1
ATOM 1401 O O . ARG A 1 172 ? -4.884 -2.052 18.447 1.00 70.19 172 ARG A O 1
ATOM 1408 N N . ALA A 1 173 ? -3.671 -3.119 20.011 1.00 75.75 173 ALA A N 1
ATOM 1409 C CA . ALA A 1 173 ? -2.609 -2.121 20.068 1.00 75.75 173 ALA A CA 1
ATOM 1410 C C . ALA A 1 173 ? -1.859 -1.985 18.726 1.00 75.75 173 ALA A C 1
ATOM 1412 O O . ALA A 1 173 ? -1.617 -0.870 18.264 1.00 75.75 173 ALA A O 1
ATOM 1413 N N . ASN A 1 174 ? -1.594 -3.097 18.034 1.00 80.06 174 ASN A N 1
ATOM 1414 C CA . ASN A 1 174 ? -1.021 -3.102 16.688 1.00 80.06 174 ASN A CA 1
ATOM 1415 C C . ASN A 1 174 ? -1.899 -2.340 15.693 1.00 80.06 174 ASN A C 1
ATOM 1417 O O . ASN A 1 174 ? -1.425 -1.470 14.960 1.00 80.06 174 ASN A O 1
ATOM 1421 N N . ARG A 1 175 ? -3.203 -2.634 15.685 1.00 72.62 175 ARG A N 1
ATOM 1422 C CA . ARG A 1 175 ? -4.177 -1.913 14.857 1.00 72.62 175 ARG A CA 1
ATOM 1423 C C . ARG A 1 175 ? -4.134 -0.412 15.129 1.00 72.62 175 ARG A C 1
ATOM 1425 O O . ARG A 1 175 ? -4.227 0.374 14.187 1.00 72.62 175 ARG A O 1
ATOM 1432 N N . ASP A 1 176 ? -4.016 -0.010 16.389 1.00 71.06 176 ASP A N 1
ATOM 1433 C CA . ASP A 1 176 ? -4.032 1.401 16.767 1.00 71.06 176 ASP A CA 1
ATOM 1434 C C . ASP A 1 176 ? -2.792 2.150 16.245 1.00 71.06 176 ASP A C 1
ATOM 1436 O O . ASP A 1 176 ? -2.929 3.276 15.760 1.00 71.06 176 ASP A O 1
ATOM 1440 N N . ILE A 1 177 ? -1.619 1.504 16.220 1.00 81.19 177 ILE A N 1
ATOM 1441 C CA . ILE A 1 177 ? -0.402 2.035 15.578 1.00 81.19 177 ILE A CA 1
ATOM 1442 C C . ILE A 1 177 ? -0.629 2.253 14.075 1.00 81.19 177 ILE A C 1
ATOM 1444 O O . ILE A 1 177 ? -0.398 3.352 13.561 1.00 81.19 177 ILE A O 1
ATOM 1448 N N . LEU A 1 178 ? -1.144 1.239 13.368 1.00 75.88 178 LEU A N 1
ATOM 1449 C CA . LEU A 1 178 ? -1.417 1.329 11.925 1.00 75.88 178 LEU A CA 1
ATOM 1450 C C . LEU A 1 178 ? -2.427 2.429 11.604 1.00 75.88 178 LEU A C 1
ATOM 1452 O O . LEU A 1 178 ? -2.286 3.168 10.630 1.00 75.88 178 LEU A O 1
ATOM 1456 N N . LYS A 1 179 ? -3.444 2.568 12.451 1.00 68.12 179 LYS A N 1
ATOM 1457 C CA . LYS A 1 179 ? -4.478 3.585 12.305 1.00 68.12 179 LYS A CA 1
ATOM 1458 C C . LYS A 1 179 ? -3.932 4.991 12.527 1.00 68.12 179 LYS A C 1
ATOM 1460 O O . LYS A 1 179 ? -4.295 5.898 11.785 1.00 68.12 179 LYS A O 1
ATOM 1465 N N . TYR A 1 180 ? -3.075 5.184 13.527 1.00 72.31 180 TYR A N 1
ATOM 1466 C CA . TYR A 1 180 ? -2.414 6.468 13.758 1.00 72.31 180 TYR A CA 1
ATOM 1467 C C . TYR A 1 180 ? -1.543 6.880 12.562 1.00 72.31 180 TYR A C 1
ATOM 1469 O O . TYR A 1 180 ? -1.478 8.059 12.212 1.00 72.31 180 TYR A O 1
ATOM 1477 N N . MET A 1 181 ? -0.916 5.901 11.909 1.00 71.56 181 MET A N 1
ATOM 1478 C CA . MET A 1 181 ? -0.085 6.113 10.729 1.00 71.56 181 MET A CA 1
ATOM 1479 C C . MET A 1 181 ? -0.901 6.409 9.457 1.00 71.56 181 MET A C 1
ATOM 1481 O O . MET A 1 181 ? -0.500 7.270 8.676 1.00 71.56 181 MET A O 1
ATOM 1485 N N . LEU A 1 182 ? -2.023 5.707 9.242 1.00 68.25 182 LEU A N 1
ATOM 1486 C CA . LEU A 1 182 ? -2.732 5.667 7.951 1.00 68.25 182 LEU A CA 1
ATOM 1487 C C . LEU A 1 182 ? -4.135 6.309 7.954 1.00 68.25 182 LEU A C 1
ATOM 1489 O O . LEU A 1 182 ? -4.729 6.461 6.890 1.00 68.25 182 LEU A O 1
ATOM 1493 N N . GLY A 1 183 ? -4.697 6.652 9.114 1.00 63.75 183 GLY A N 1
ATOM 1494 C CA . GLY A 1 183 ? -6.037 7.235 9.250 1.00 63.75 183 GLY A CA 1
ATOM 1495 C C . GLY A 1 183 ? -6.059 8.767 9.222 1.00 63.75 183 GLY A C 1
ATOM 1496 O O . GLY A 1 183 ? -5.058 9.419 9.510 1.00 63.75 183 GLY A O 1
ATOM 1497 N N . TYR A 1 184 ? -7.227 9.348 8.928 1.00 61.62 184 TYR A N 1
ATOM 1498 C CA . TYR A 1 184 ? -7.439 10.803 9.023 1.00 61.62 184 TYR A CA 1
ATOM 1499 C C . TYR A 1 184 ? -7.735 11.216 10.459 1.00 61.62 184 TYR A C 1
ATOM 1501 O O . TYR A 1 184 ? -8.513 10.536 11.109 1.00 61.62 184 TYR A O 1
ATOM 1509 N N . THR A 1 185 ? -7.192 12.315 10.977 1.00 67.94 185 THR A N 1
ATOM 1510 C CA . THR A 1 185 ? -7.665 12.896 12.250 1.00 67.94 185 THR A CA 1
ATOM 1511 C C . THR A 1 185 ? -8.945 13.706 12.041 1.00 67.94 185 THR A C 1
ATOM 1513 O O . THR A 1 185 ? -9.299 14.064 10.917 1.00 67.94 185 THR A O 1
ATOM 1516 N N . ARG A 1 186 ? -9.650 14.030 13.134 1.00 69.31 186 ARG A N 1
ATOM 1517 C CA . ARG A 1 186 ? -10.817 14.927 13.081 1.00 69.31 186 ARG A CA 1
ATOM 1518 C C . ARG A 1 186 ? -10.455 16.293 12.497 1.00 69.31 186 ARG A C 1
ATOM 1520 O O . ARG A 1 186 ? -11.137 16.770 11.600 1.00 69.31 186 ARG A O 1
ATOM 1527 N N . GLU A 1 187 ? -9.339 16.858 12.943 1.00 70.12 187 GLU A N 1
ATOM 1528 C CA . GLU A 1 187 ? -8.816 18.135 12.448 1.00 70.12 187 GLU A CA 1
ATOM 1529 C C . GLU A 1 187 ? -8.512 18.075 10.942 1.00 70.12 187 GLU A C 1
ATOM 1531 O O . GLU A 1 187 ? -8.804 19.017 10.208 1.00 70.12 187 GLU A O 1
ATOM 1536 N N . GLU A 1 188 ? -7.958 16.958 10.455 1.00 68.69 188 GLU A N 1
ATOM 1537 C CA . GLU A 1 188 ? -7.693 16.748 9.027 1.00 68.69 188 GLU A CA 1
ATOM 1538 C C . GLU A 1 188 ? -8.996 16.681 8.216 1.00 68.69 188 GLU A C 1
ATOM 1540 O O . GLU A 1 188 ? -9.065 17.258 7.128 1.00 68.69 188 GLU A O 1
ATOM 1545 N N . LEU A 1 189 ? -10.043 16.047 8.754 1.00 72.38 189 LEU A N 1
ATOM 1546 C CA . LEU A 1 189 ? -11.367 16.023 8.129 1.00 72.38 189 LEU A CA 1
ATOM 1547 C C . LEU A 1 189 ? -12.013 17.409 8.073 1.00 72.38 189 LEU A C 1
ATOM 1549 O O . LEU A 1 189 ? -12.417 17.859 6.998 1.00 72.38 189 LEU A O 1
ATOM 1553 N N . GLU A 1 190 ? -12.049 18.108 9.203 1.00 77.88 190 GLU A N 1
ATOM 1554 C CA . GLU A 1 190 ? -12.646 19.443 9.315 1.00 77.88 190 GLU A CA 1
ATOM 1555 C C . GLU A 1 190 ? -11.907 20.476 8.459 1.00 77.88 190 GLU A C 1
ATOM 1557 O O . GLU A 1 190 ? -12.525 21.386 7.908 1.00 77.88 190 GLU A O 1
ATOM 1562 N N . LYS A 1 191 ? -10.591 20.328 8.290 1.00 77.38 191 LYS A N 1
ATOM 1563 C CA . LYS A 1 191 ? -9.786 21.248 7.485 1.00 77.38 191 LYS A CA 1
ATOM 1564 C C . LYS A 1 191 ? -9.865 20.957 5.989 1.00 77.38 191 LYS A C 1
ATOM 1566 O O . LYS A 1 191 ? -10.018 21.887 5.199 1.00 77.38 191 LYS A O 1
ATOM 1571 N N . HIS A 1 192 ? -9.711 19.696 5.586 1.00 76.06 192 HIS A N 1
ATOM 1572 C CA . HIS A 1 192 ? -9.505 19.344 4.176 1.00 76.06 192 HIS A CA 1
ATOM 1573 C C . HIS A 1 192 ? -10.779 18.894 3.458 1.00 76.06 192 HIS A C 1
ATOM 1575 O O . HIS A 1 192 ? -10.857 19.024 2.238 1.00 76.06 192 HIS A O 1
ATOM 1581 N N . PHE A 1 193 ? -11.788 18.413 4.187 1.00 80.12 193 PHE A N 1
ATOM 1582 C CA . PHE A 1 193 ? -13.008 17.849 3.602 1.00 80.12 193 PHE A CA 1
ATOM 1583 C C . PHE A 1 193 ? -14.266 18.674 3.889 1.00 80.12 193 PHE A C 1
ATOM 1585 O O . PHE A 1 193 ? -15.356 18.277 3.478 1.00 80.12 193 PHE A O 1
ATOM 1592 N N . ARG A 1 194 ? -14.134 19.857 4.504 1.00 82.19 194 ARG A N 1
ATOM 1593 C CA . ARG A 1 194 ? -15.257 20.755 4.821 1.00 82.19 194 ARG A CA 1
ATOM 1594 C C . ARG A 1 194 ? -16.233 20.994 3.661 1.00 82.19 194 ARG A C 1
ATOM 1596 O O . ARG A 1 194 ? -17.433 20.879 3.894 1.00 82.19 194 ARG A O 1
ATOM 1603 N N . PRO A 1 195 ? -15.792 21.255 2.410 1.00 82.56 195 PRO A N 1
ATOM 1604 C CA . PRO A 1 195 ? -16.730 21.446 1.301 1.00 82.56 195 PRO A CA 1
ATOM 1605 C C . PRO A 1 195 ? -17.592 20.205 1.028 1.00 82.56 195 PRO A C 1
ATOM 1607 O O . PRO A 1 195 ? -18.770 20.327 0.705 1.00 82.56 195 PRO A O 1
ATOM 1610 N N . HIS A 1 196 ? -17.025 19.007 1.193 1.00 81.56 196 HIS A N 1
ATOM 1611 C CA . HIS A 1 196 ? -17.748 17.748 1.023 1.00 81.56 196 HIS A CA 1
ATOM 1612 C C . HIS A 1 196 ? -18.699 17.478 2.189 1.00 81.56 196 HIS A C 1
ATOM 1614 O O . HIS A 1 196 ? -19.831 17.062 1.959 1.00 81.56 196 HIS A O 1
ATOM 1620 N N . VAL A 1 197 ? -18.270 17.763 3.423 1.00 81.56 197 VAL A N 1
ATOM 1621 C CA . VAL A 1 197 ? -19.117 17.669 4.625 1.00 81.56 197 VAL A CA 1
ATOM 1622 C C . VAL A 1 197 ? -20.322 18.600 4.503 1.00 81.56 197 VAL A C 1
ATOM 1624 O O . VAL A 1 197 ? -21.443 18.179 4.773 1.00 81.56 197 VAL A O 1
ATOM 1627 N N . ARG A 1 198 ? -20.123 19.823 4.003 1.00 84.56 198 ARG A N 1
ATOM 1628 C CA . ARG A 1 198 ? -21.199 20.787 3.756 1.00 84.56 198 ARG A CA 1
ATOM 1629 C C . ARG A 1 198 ? -22.202 20.298 2.713 1.00 84.56 198 ARG A C 1
ATOM 1631 O O . ARG A 1 198 ? -23.399 20.316 2.962 1.00 84.56 198 ARG A O 1
ATOM 1638 N N . GLN A 1 199 ? -21.730 19.775 1.583 1.00 82.38 199 GLN A N 1
ATOM 1639 C CA . GLN A 1 199 ? -22.619 19.183 0.573 1.00 82.38 199 GLN A CA 1
ATOM 1640 C C . GLN A 1 199 ? -23.375 17.951 1.097 1.00 82.38 199 GLN A C 1
ATOM 1642 O O . GLN A 1 199 ? -24.509 17.688 0.695 1.00 82.38 199 GLN A O 1
ATOM 1647 N N . PHE A 1 200 ? -22.743 17.166 1.972 1.00 82.56 200 PHE A N 1
ATOM 1648 C CA . PHE A 1 200 ? -23.370 16.015 2.616 1.00 82.56 200 PHE A CA 1
ATOM 1649 C C . PHE A 1 200 ? -24.462 16.473 3.605 1.00 82.56 200 PHE A C 1
ATOM 1651 O O . PHE A 1 200 ? -25.577 15.946 3.582 1.00 82.56 200 PHE A O 1
ATOM 1658 N N . SER A 1 201 ? -24.167 17.514 4.385 1.00 85.44 201 SER A N 1
ATOM 1659 C CA . SER A 1 201 ? -25.089 18.220 5.281 1.00 85.44 201 SER A CA 1
ATOM 1660 C C . SER A 1 201 ? -26.317 18.749 4.528 1.00 85.44 201 SER A C 1
ATOM 1662 O O . SER A 1 201 ? -27.440 18.380 4.872 1.00 85.44 201 SER A O 1
ATOM 1664 N N . GLU A 1 202 ? -26.112 19.487 3.432 1.00 84.75 202 GLU A N 1
ATOM 1665 C CA . GLU A 1 202 ? -27.179 20.035 2.579 1.00 84.75 202 GLU A CA 1
ATOM 1666 C C . GLU A 1 202 ? -28.094 18.939 2.010 1.00 84.75 202 GLU A C 1
ATOM 1668 O O . GLU A 1 202 ? -29.314 19.083 2.027 1.00 84.75 202 GLU A O 1
ATOM 1673 N N . LYS A 1 203 ? -27.527 17.811 1.558 1.00 83.00 203 LYS A N 1
ATOM 1674 C CA . LYS A 1 203 ? -28.310 16.686 1.014 1.00 83.00 203 LYS A CA 1
ATOM 1675 C C . LYS A 1 203 ? -29.163 15.984 2.078 1.00 83.00 203 LYS A C 1
ATOM 1677 O O . LYS A 1 203 ? -30.235 15.488 1.753 1.00 83.00 203 LYS A O 1
ATOM 1682 N N . ASN A 1 204 ? -28.676 15.891 3.315 1.00 78.38 204 ASN A N 1
ATOM 1683 C CA . ASN A 1 204 ? -29.319 15.095 4.369 1.00 78.38 204 ASN A CA 1
ATOM 1684 C C . ASN A 1 204 ? -30.125 15.944 5.360 1.00 78.38 204 ASN A C 1
ATOM 1686 O O . ASN A 1 204 ? -30.686 15.388 6.300 1.00 78.38 204 ASN A O 1
ATOM 1690 N N . GLY A 1 205 ? -30.172 17.269 5.177 1.00 81.81 205 GLY A N 1
ATOM 1691 C CA . GLY A 1 205 ? -30.875 18.184 6.079 1.00 81.81 205 GLY A CA 1
ATOM 1692 C C . GLY A 1 205 ? -30.302 18.212 7.500 1.00 81.81 205 GLY A C 1
ATOM 1693 O O . GLY A 1 205 ? -31.017 18.556 8.434 1.00 81.81 205 GLY A O 1
ATOM 1694 N N . LYS A 1 206 ? -29.033 17.823 7.672 1.00 82.56 206 LYS A N 1
ATOM 1695 C CA . LYS A 1 206 ? -28.327 17.775 8.965 1.00 82.56 206 LYS A CA 1
ATOM 1696 C C . LYS A 1 206 ? -27.271 18.860 9.013 1.00 82.56 206 LYS A C 1
ATOM 1698 O O . LYS A 1 206 ? -26.762 19.244 7.966 1.00 82.56 206 LYS A O 1
ATOM 1703 N N . SER A 1 207 ? -26.893 19.333 10.192 1.00 87.06 207 SER A N 1
ATOM 1704 C CA . SER A 1 207 ? -25.768 20.263 10.339 1.00 87.06 207 SER A CA 1
ATOM 1705 C C . SER A 1 207 ? -24.424 19.605 9.989 1.00 87.06 207 SER A C 1
ATOM 1707 O O . SER A 1 207 ? -24.268 18.385 10.069 1.00 87.06 207 SER A O 1
ATOM 1709 N N . GLU A 1 208 ? -23.413 20.407 9.629 1.00 81.12 208 GLU A N 1
ATOM 1710 C CA . GLU A 1 208 ? -22.039 19.910 9.431 1.00 81.12 208 GLU A CA 1
ATOM 1711 C C . GLU A 1 208 ? -21.518 19.179 10.686 1.00 81.12 208 GLU A C 1
ATOM 1713 O O . GLU A 1 208 ? -20.839 18.162 10.558 1.00 81.12 208 GLU A O 1
ATOM 1718 N N . SER A 1 209 ? -21.889 19.644 11.890 1.00 81.31 209 SER A N 1
ATOM 1719 C CA . SER A 1 209 ? -21.527 18.995 13.160 1.00 81.31 209 SER A CA 1
ATOM 1720 C C . SER A 1 209 ? -22.150 17.607 13.291 1.00 81.31 209 SER A C 1
ATOM 1722 O O . SER A 1 209 ? -21.453 16.658 13.633 1.00 81.31 209 SER A O 1
ATOM 1724 N N . GLU A 1 210 ? -23.432 17.459 12.955 1.00 78.56 210 GLU A N 1
ATOM 1725 C CA . GLU A 1 210 ? -24.112 16.160 12.982 1.00 78.56 210 GLU A CA 1
ATOM 1726 C C . GLU A 1 210 ? -23.539 15.196 11.941 1.00 78.56 210 GLU A C 1
ATOM 1728 O O . GLU A 1 210 ? -23.356 14.018 12.235 1.00 78.56 210 GLU A O 1
ATOM 1733 N N . ILE A 1 211 ? -23.199 15.672 10.737 1.00 80.56 211 ILE A N 1
ATOM 1734 C CA . ILE A 1 211 ? -22.512 14.840 9.739 1.00 80.56 211 ILE A CA 1
ATOM 1735 C C . ILE A 1 211 ? -21.144 14.400 10.255 1.00 80.56 211 ILE A C 1
ATOM 1737 O O . ILE A 1 211 ? -20.792 13.235 10.095 1.00 80.56 211 ILE A O 1
ATOM 1741 N N . MET A 1 212 ? -20.384 15.288 10.898 1.00 77.12 212 MET A N 1
ATOM 1742 C CA . MET A 1 212 ? -19.091 14.943 11.493 1.00 77.12 212 MET A CA 1
ATOM 1743 C C . MET A 1 212 ? -19.233 13.939 12.639 1.00 77.12 212 MET A C 1
ATOM 1745 O O . MET A 1 212 ? -18.486 12.966 12.677 1.00 77.12 212 MET A O 1
ATOM 1749 N N . GLU A 1 213 ? -20.213 14.109 13.525 1.00 75.75 213 GLU A N 1
ATOM 1750 C CA . GLU A 1 213 ? -20.525 13.146 14.588 1.00 75.75 213 GLU A CA 1
ATOM 1751 C C . GLU A 1 213 ? -20.992 11.802 14.034 1.00 75.75 213 GLU A C 1
ATOM 1753 O O . GLU A 1 213 ? -20.661 10.757 14.590 1.00 75.75 213 GLU A O 1
ATOM 1758 N N . MET A 1 214 ? -21.722 11.802 12.920 1.00 67.19 214 MET A N 1
ATOM 1759 C CA . MET A 1 214 ? -22.127 10.579 12.241 1.00 67.19 214 MET A CA 1
ATOM 1760 C C . MET A 1 214 ? -20.961 9.911 11.522 1.00 67.19 214 MET A C 1
ATOM 1762 O O . MET A 1 214 ? -20.814 8.706 11.660 1.00 67.19 214 MET A O 1
ATOM 1766 N N . LEU A 1 215 ? -20.103 10.650 10.811 1.00 70.25 215 LEU A N 1
ATOM 1767 C CA . LEU A 1 215 ? -18.855 10.127 10.241 1.00 70.25 215 LEU A CA 1
ATOM 1768 C C . LEU A 1 215 ? -17.963 9.563 11.345 1.00 70.25 215 LEU A C 1
ATOM 1770 O O . LEU A 1 215 ? -17.311 8.540 11.145 1.00 70.25 215 LEU A O 1
ATOM 1774 N N . GLU A 1 216 ? -17.959 10.204 12.514 1.00 67.06 216 GLU A N 1
ATOM 1775 C CA . GLU A 1 216 ? -17.278 9.698 13.691 1.00 67.06 216 GLU A CA 1
ATOM 1776 C C . GLU A 1 216 ? -17.946 8.393 14.118 1.00 67.06 216 GLU A C 1
ATOM 1778 O O . GLU A 1 216 ? -17.355 7.334 14.027 1.00 67.06 216 GLU A O 1
ATOM 1783 N N . ARG A 1 217 ? -19.227 8.386 14.437 1.00 62.88 217 ARG A N 1
ATOM 1784 C CA . ARG A 1 217 ? -19.929 7.171 14.860 1.00 62.88 217 ARG A CA 1
ATOM 1785 C C . ARG A 1 217 ? -19.854 6.004 13.857 1.00 62.88 217 ARG A C 1
ATOM 1787 O O . ARG A 1 217 ? -19.774 4.861 14.282 1.00 62.88 217 ARG A O 1
ATOM 1794 N N . CYS A 1 218 ? -19.880 6.275 12.556 1.00 49.56 218 CYS A N 1
ATOM 1795 C CA . CYS A 1 218 ? -19.902 5.269 11.492 1.00 49.56 218 CYS A CA 1
ATOM 1796 C C . CYS A 1 218 ? -18.515 4.793 11.049 1.00 49.56 218 CYS A C 1
ATOM 1798 O O . CYS A 1 218 ? -18.341 3.631 10.684 1.00 49.56 218 CYS A O 1
ATOM 1800 N N . TYR A 1 219 ? -17.537 5.701 11.017 1.00 59.34 219 TYR A N 1
ATOM 1801 C CA . TYR A 1 219 ? -16.233 5.477 10.380 1.00 59.34 219 TYR A CA 1
ATOM 1802 C C . TYR A 1 219 ? -15.045 5.844 11.275 1.00 59.34 219 TYR A C 1
ATOM 1804 O O . TYR A 1 219 ? -13.889 5.593 10.906 1.00 59.34 219 TYR A O 1
ATOM 1812 N N . ASN A 1 220 ? -15.300 6.377 12.474 1.00 57.94 220 ASN A N 1
ATOM 1813 C CA . ASN A 1 220 ? -14.368 6.274 13.585 1.00 57.94 220 ASN A CA 1
ATOM 1814 C C . ASN A 1 220 ? -14.472 4.864 14.142 1.00 57.94 220 ASN A C 1
ATOM 1816 O O . ASN A 1 220 ? -15.423 4.495 14.821 1.00 57.94 220 ASN A O 1
ATOM 1820 N N . GLY A 1 221 ? -13.440 4.074 13.892 1.00 46.59 221 GLY A N 1
ATOM 1821 C CA . GLY A 1 221 ? -13.348 2.801 14.576 1.00 46.59 221 GLY A CA 1
ATOM 1822 C C . GLY A 1 221 ? -12.954 2.938 16.049 1.00 46.59 221 GLY A C 1
ATOM 1823 O O . GLY A 1 221 ? -13.349 2.097 16.838 1.00 46.59 221 GLY A O 1
ATOM 1824 N N . TYR A 1 222 ? -12.106 3.898 16.462 1.00 45.16 222 TYR A N 1
ATOM 1825 C CA . TYR A 1 222 ? -11.238 3.614 17.624 1.00 45.16 222 TYR A CA 1
ATOM 1826 C C . TYR A 1 222 ? -10.612 4.826 18.357 1.00 45.16 222 TYR A C 1
ATOM 1828 O O . TYR A 1 222 ? -10.007 5.689 17.713 1.00 45.16 222 TYR A O 1
ATOM 1836 N N . ARG A 1 223 ? -10.683 4.818 19.704 1.00 35.72 223 ARG A N 1
ATOM 1837 C CA . ARG A 1 223 ? -9.992 5.700 20.676 1.00 35.72 223 ARG A CA 1
ATOM 1838 C C . ARG A 1 223 ? -9.291 4.832 21.726 1.00 35.72 223 ARG A C 1
ATOM 1840 O O . ARG A 1 223 ? -9.943 4.482 22.701 1.00 35.72 223 ARG A O 1
ATOM 1847 N N . PHE A 1 224 ? -8.009 4.495 21.583 1.00 40.69 224 PHE A N 1
ATOM 1848 C CA . PHE A 1 224 ? -7.385 3.555 22.541 1.00 40.69 224 PHE A CA 1
ATOM 1849 C C . PHE A 1 224 ? -5.904 3.820 22.845 1.00 40.69 224 PHE A C 1
ATOM 1851 O O . PHE A 1 224 ? -5.164 2.913 23.203 1.00 40.69 224 PHE A O 1
ATOM 1858 N N . SER A 1 225 ? -5.479 5.087 22.805 1.00 33.44 225 SER A N 1
ATOM 1859 C CA . SER A 1 225 ? -4.253 5.514 23.495 1.00 33.44 225 SER A CA 1
ATOM 1860 C C . SER A 1 225 ? -4.609 6.372 24.717 1.00 33.44 225 SER A C 1
ATOM 1862 O O . SER A 1 225 ? -5.696 6.946 24.766 1.00 33.44 225 SER A O 1
ATOM 1864 N N . LYS A 1 226 ? -3.688 6.531 25.683 1.00 34.47 226 LYS A N 1
ATOM 1865 C CA . LYS A 1 226 ? -3.828 7.558 26.741 1.00 34.47 226 LYS A CA 1
ATOM 1866 C C . LYS A 1 226 ? -3.823 8.995 26.182 1.00 34.47 226 LYS A C 1
ATOM 1868 O O . LYS A 1 226 ? -4.152 9.924 26.910 1.00 34.47 226 LYS A O 1
ATOM 1873 N N . ARG A 1 227 ? -3.431 9.189 24.916 1.00 36.84 227 ARG A N 1
ATOM 1874 C CA . ARG A 1 227 ? -3.490 10.466 24.191 1.00 36.84 227 ARG A CA 1
ATOM 1875 C C . ARG A 1 227 ? -4.862 10.620 23.530 1.00 36.84 227 ARG A C 1
ATOM 1877 O O . ARG A 1 227 ? -5.388 9.669 22.948 1.00 36.84 227 ARG A O 1
ATOM 1884 N N . ASP A 1 228 ? -5.421 11.823 23.586 1.00 50.56 228 ASP A N 1
ATOM 1885 C CA . ASP A 1 228 ? -6.787 12.118 23.142 1.00 50.56 228 ASP A CA 1
ATOM 1886 C C . ASP A 1 228 ? -6.886 12.354 21.622 1.00 50.56 228 ASP A C 1
ATOM 1888 O O . ASP A 1 228 ? -7.310 13.406 21.161 1.00 50.56 228 ASP A O 1
ATOM 1892 N N . ILE A 1 229 ? -6.439 11.380 20.818 1.00 42.69 229 ILE A N 1
ATOM 1893 C CA . ILE A 1 229 ? -6.419 11.488 19.350 1.00 42.69 229 ILE A CA 1
ATOM 1894 C C . ILE A 1 229 ? -7.270 10.373 18.739 1.00 42.69 229 ILE A C 1
ATOM 1896 O O . ILE A 1 229 ? -6.990 9.185 18.912 1.00 42.69 229 ILE A O 1
ATOM 1900 N N . ARG A 1 230 ? -8.316 10.767 18.003 1.00 53.28 230 ARG A N 1
ATOM 1901 C CA . ARG A 1 230 ? -9.208 9.877 17.244 1.00 53.28 230 ARG A CA 1
ATOM 1902 C C . ARG A 1 230 ? -8.913 10.001 15.753 1.00 53.28 230 ARG A C 1
ATOM 1904 O O . ARG A 1 230 ? -8.681 11.097 15.245 1.00 53.28 230 ARG A O 1
ATOM 1911 N N . VAL A 1 231 ? -8.938 8.866 15.062 1.00 45.19 231 VAL A N 1
ATOM 1912 C CA . VAL A 1 231 ? -8.635 8.763 13.627 1.00 45.19 231 VAL A CA 1
ATOM 1913 C C . VAL A 1 231 ? -9.755 8.022 12.882 1.00 45.19 231 VAL A C 1
ATOM 1915 O O . VAL A 1 231 ? -10.429 7.173 13.460 1.00 45.19 231 VAL A O 1
ATOM 1918 N N . TYR A 1 232 ? -9.975 8.322 11.611 1.00 58.41 232 TYR A N 1
ATOM 1919 C CA . TYR A 1 232 ? -11.060 7.803 10.780 1.00 58.41 232 TYR A CA 1
ATOM 1920 C C . TYR A 1 232 ? -10.494 6.905 9.682 1.00 58.41 232 TYR A C 1
ATOM 1922 O O . TYR A 1 232 ? -9.385 7.142 9.197 1.00 58.41 232 TYR A O 1
ATOM 1930 N N . ASN A 1 233 ? -11.256 5.887 9.272 1.00 59.69 233 ASN A N 1
ATOM 1931 C CA . ASN A 1 233 ? -10.898 5.053 8.124 1.00 59.69 233 ASN A CA 1
ATOM 1932 C C . ASN A 1 233 ? -11.022 5.873 6.818 1.00 59.69 233 ASN A C 1
ATOM 1934 O O . ASN A 1 233 ? -12.140 6.264 6.471 1.00 59.69 233 ASN A O 1
ATOM 1938 N N . PRO A 1 234 ? -9.925 6.105 6.068 1.00 56.72 234 PRO A N 1
ATOM 1939 C CA . PRO A 1 234 ? -9.958 6.952 4.878 1.00 56.72 234 PRO A CA 1
ATOM 1940 C C . PRO A 1 234 ? -10.928 6.473 3.803 1.00 56.72 234 PRO A C 1
ATOM 1942 O O . PRO A 1 234 ? -11.704 7.264 3.283 1.00 56.72 234 PRO A O 1
ATOM 1945 N N . PHE A 1 235 ? -10.931 5.175 3.493 1.00 58.62 235 PHE A N 1
ATOM 1946 C CA . PHE A 1 235 ? -11.779 4.611 2.442 1.00 58.62 235 PHE A CA 1
ATOM 1947 C C . PHE A 1 235 ? -13.269 4.791 2.741 1.00 58.62 235 PHE A C 1
ATOM 1949 O O . PHE A 1 235 ? -14.037 5.214 1.876 1.00 58.62 235 PHE A O 1
ATOM 1956 N N . SER A 1 236 ? -13.670 4.503 3.976 1.00 62.94 236 SER A N 1
ATOM 1957 C CA . SER A 1 236 ? -15.071 4.563 4.392 1.00 62.94 236 SER A CA 1
ATOM 1958 C C . SER A 1 236 ? -15.565 6.007 4.450 1.00 62.94 236 SER A C 1
ATOM 1960 O O . SER A 1 236 ? -16.648 6.299 3.950 1.00 62.94 236 SER A O 1
ATOM 1962 N N . VAL A 1 237 ? -14.736 6.930 4.959 1.00 65.38 237 VAL A N 1
ATOM 1963 C CA . VAL A 1 237 ? -15.051 8.367 4.945 1.00 65.38 237 VAL A CA 1
ATOM 1964 C C . VAL A 1 237 ? -15.146 8.895 3.517 1.00 65.38 237 VAL A C 1
ATOM 1966 O O . VAL A 1 237 ? -16.116 9.567 3.188 1.00 65.38 237 VAL A O 1
ATOM 1969 N N . LEU A 1 238 ? -14.187 8.578 2.644 1.00 70.19 238 LEU A N 1
ATOM 1970 C CA . LEU A 1 238 ? -14.221 9.033 1.251 1.00 70.19 238 LEU A CA 1
ATOM 1971 C C . LEU A 1 238 ? -15.435 8.479 0.499 1.00 70.19 238 LEU A C 1
ATOM 1973 O O . LEU A 1 238 ? -16.055 9.207 -0.272 1.00 70.19 238 LEU A O 1
ATOM 1977 N N . SER A 1 239 ? -15.796 7.219 0.743 1.00 66.62 239 SER A N 1
ATOM 1978 C CA . SER A 1 239 ? -16.974 6.591 0.141 1.00 66.62 239 SER A CA 1
ATOM 1979 C C . SER A 1 239 ? -18.262 7.260 0.615 1.00 66.62 239 SER A C 1
ATOM 1981 O O . SER A 1 239 ? -19.076 7.650 -0.219 1.00 66.62 239 SER A O 1
ATOM 1983 N N . ALA A 1 240 ? -18.390 7.515 1.918 1.00 72.94 240 ALA A N 1
ATOM 1984 C CA . ALA A 1 240 ? -19.530 8.231 2.483 1.00 72.94 240 ALA A CA 1
ATOM 1985 C C . ALA A 1 240 ? -19.621 9.683 2.001 1.00 72.94 240 ALA A C 1
ATOM 1987 O O . ALA A 1 240 ? -20.697 10.142 1.639 1.00 72.94 240 ALA A O 1
ATOM 1988 N N . LEU A 1 241 ? -18.501 10.406 1.911 1.00 73.81 241 LEU A N 1
ATOM 1989 C CA . LEU A 1 241 ? -18.472 11.770 1.370 1.00 73.81 241 LEU A CA 1
ATOM 1990 C C . LEU A 1 241 ? -18.831 11.805 -0.123 1.00 73.81 241 LEU A C 1
ATOM 1992 O O . LEU A 1 241 ? -19.497 12.736 -0.577 1.00 73.81 241 LEU A O 1
ATOM 1996 N N . LYS A 1 242 ? -18.399 10.797 -0.892 1.00 72.62 242 LYS A N 1
ATOM 1997 C CA . LYS A 1 242 ? -18.687 10.682 -2.328 1.00 72.62 242 LYS A CA 1
ATOM 1998 C C . LYS A 1 242 ? -20.155 10.345 -2.586 1.00 72.62 242 LYS A C 1
ATOM 2000 O O . LYS A 1 242 ? -20.787 10.996 -3.412 1.00 72.62 242 LYS A O 1
ATOM 2005 N N . GLN A 1 243 ? -20.685 9.332 -1.904 1.00 78.62 243 GLN A N 1
ATOM 2006 C CA . GLN A 1 243 ? -22.064 8.860 -2.083 1.00 78.62 243 GLN A CA 1
ATOM 2007 C C . GLN A 1 243 ? -23.078 9.720 -1.308 1.00 78.62 243 GLN A C 1
ATOM 2009 O O . GLN A 1 243 ? -24.262 9.798 -1.662 1.00 78.62 243 GLN A O 1
ATOM 2014 N N . ARG A 1 244 ? -22.585 10.482 -0.324 1.00 77.56 244 ARG A N 1
ATOM 2015 C CA . ARG A 1 244 ? -23.354 11.346 0.576 1.00 77.56 244 ARG A CA 1
ATOM 2016 C C . ARG A 1 244 ? -24.462 10.562 1.277 1.00 77.56 244 ARG A C 1
ATOM 2018 O O . ARG A 1 244 ? -25.621 10.991 1.279 1.00 77.56 244 ARG A O 1
ATOM 2025 N N . ASP A 1 245 ? -24.107 9.396 1.789 1.00 73.00 245 ASP A N 1
ATOM 2026 C CA . ASP A 1 245 ? -24.934 8.505 2.596 1.00 73.00 245 ASP A CA 1
ATOM 2027 C C . ASP A 1 245 ? -24.044 7.708 3.567 1.00 73.00 245 ASP A C 1
ATOM 2029 O O . ASP A 1 245 ? -22.811 7.712 3.477 1.00 73.00 245 ASP A O 1
ATOM 2033 N N . PHE A 1 246 ? -24.683 7.066 4.542 1.00 66.00 246 PHE A N 1
ATOM 2034 C CA . PHE A 1 246 ? -24.005 6.236 5.527 1.00 66.00 246 PHE A CA 1
ATOM 2035 C C . PHE A 1 246 ? -24.294 4.767 5.233 1.00 66.00 246 PHE A C 1
ATOM 2037 O O . PHE A 1 246 ? -25.421 4.310 5.385 1.00 66.00 246 PHE A O 1
ATOM 2044 N N . ARG A 1 247 ? -23.265 4.027 4.819 1.00 59.56 247 ARG A N 1
ATOM 2045 C CA . ARG A 1 247 ? -23.302 2.569 4.635 1.00 59.56 247 ARG A CA 1
ATOM 2046 C C . ARG A 1 247 ? -22.135 1.899 5.336 1.00 59.56 247 ARG A C 1
ATOM 2048 O O . ARG A 1 247 ? -21.146 2.558 5.671 1.00 59.56 247 ARG A O 1
ATOM 2055 N N . ASN A 1 248 ? -22.204 0.579 5.475 1.00 53.41 248 ASN A N 1
ATOM 2056 C CA . ASN A 1 248 ? -21.085 -0.250 5.920 1.00 53.41 248 ASN A CA 1
ATOM 2057 C C . ASN A 1 248 ? -20.034 -0.394 4.799 1.00 53.41 248 ASN A C 1
ATOM 2059 O O . ASN A 1 248 ? -19.768 -1.489 4.314 1.00 53.41 248 ASN A O 1
ATOM 2063 N N . TYR A 1 249 ? -19.404 0.713 4.390 1.00 54.09 249 TYR A N 1
ATOM 2064 C CA . TYR A 1 249 ? -18.380 0.737 3.332 1.00 54.09 249 TYR A CA 1
ATOM 2065 C C . TYR A 1 249 ? -17.166 -0.150 3.632 1.00 54.09 249 TYR A C 1
ATOM 2067 O O . TYR A 1 249 ? -16.467 -0.599 2.726 1.00 54.09 249 TYR A O 1
ATOM 2075 N N . TRP A 1 250 ? -16.936 -0.455 4.907 1.00 50.62 250 TRP A N 1
ATOM 2076 C CA . TRP A 1 250 ? -15.931 -1.419 5.336 1.00 50.62 250 TRP A CA 1
ATOM 2077 C C . TRP A 1 250 ? -16.327 -2.886 5.042 1.00 50.62 250 TRP A C 1
ATOM 2079 O O . TRP A 1 250 ? -15.443 -3.734 4.965 1.00 50.62 250 TRP A O 1
ATOM 2089 N N . PHE A 1 251 ? -17.622 -3.186 4.853 1.00 41.97 251 PHE A N 1
ATOM 2090 C CA . PHE A 1 251 ? -18.185 -4.526 4.616 1.00 41.97 251 PHE A CA 1
ATOM 2091 C C . PHE A 1 251 ? -18.346 -4.858 3.123 1.00 41.97 251 PHE A C 1
ATOM 2093 O O . PHE A 1 251 ? -18.068 -5.984 2.716 1.00 41.97 251 PHE A O 1
ATOM 2100 N N . GLU A 1 252 ? -18.679 -3.873 2.277 1.00 39.16 252 GLU A N 1
ATOM 2101 C CA . GLU A 1 252 ? -18.773 -4.038 0.807 1.00 39.16 252 GLU A CA 1
ATOM 2102 C C . GLU A 1 252 ? -17.444 -4.477 0.153 1.00 39.16 252 GLU A C 1
ATOM 2104 O O . GLU A 1 252 ? -17.404 -4.850 -1.018 1.00 39.16 252 GLU A O 1
ATOM 2109 N N . THR A 1 253 ? -16.347 -4.478 0.916 1.00 38.25 253 THR A N 1
ATOM 2110 C CA . THR A 1 253 ? -15.016 -4.878 0.464 1.00 38.25 253 THR A CA 1
ATOM 2111 C C . THR A 1 253 ? -14.438 -6.100 1.192 1.00 38.25 253 THR A C 1
ATOM 2113 O O . THR A 1 253 ? -13.261 -6.358 0.990 1.00 38.25 253 THR A O 1
ATOM 2116 N N . GLY A 1 254 ? -15.174 -6.897 1.992 1.00 32.12 254 GLY A N 1
ATOM 2117 C CA . GLY A 1 254 ? -14.583 -8.034 2.740 1.00 32.12 254 GLY A CA 1
ATOM 2118 C C . GLY A 1 254 ? -15.540 -9.194 3.077 1.00 32.12 254 GLY A C 1
ATOM 2119 O O . GLY A 1 254 ? -16.574 -9.002 3.698 1.00 32.12 254 GLY A O 1
ATOM 2120 N N . THR A 1 255 ? -15.179 -10.419 2.672 1.00 42.38 255 THR A N 1
ATOM 2121 C CA . THR A 1 255 ? -16.040 -11.624 2.584 1.00 42.38 255 THR A CA 1
ATOM 2122 C C . THR A 1 255 ? -16.196 -12.449 3.901 1.00 42.38 255 THR A C 1
ATOM 2124 O O . THR A 1 255 ? -15.392 -12.332 4.830 1.00 42.38 255 THR A O 1
ATOM 2127 N N . PRO A 1 256 ? -17.193 -13.367 3.970 1.00 36.41 256 PRO A N 1
ATOM 2128 C CA . PRO A 1 256 ? -17.907 -13.863 5.157 1.00 36.41 256 PRO A CA 1
ATOM 2129 C C . PRO A 1 256 ? -17.227 -14.982 5.967 1.00 36.41 256 PRO A C 1
ATOM 2131 O O . PRO A 1 256 ? -17.870 -15.601 6.809 1.00 36.41 256 PRO A O 1
ATOM 2134 N N . THR A 1 257 ? -15.932 -15.262 5.792 1.00 37.50 257 THR A N 1
ATOM 2135 C CA . THR A 1 257 ? -15.251 -16.294 6.611 1.00 37.50 257 THR A CA 1
ATOM 2136 C C . THR A 1 257 ? -15.133 -15.880 8.081 1.00 37.50 257 THR A C 1
ATOM 2138 O O . THR A 1 257 ? -15.143 -16.729 8.966 1.00 37.50 257 THR A O 1
ATOM 2141 N N . PHE A 1 258 ? -15.061 -14.572 8.345 1.00 39.09 258 PHE A N 1
ATOM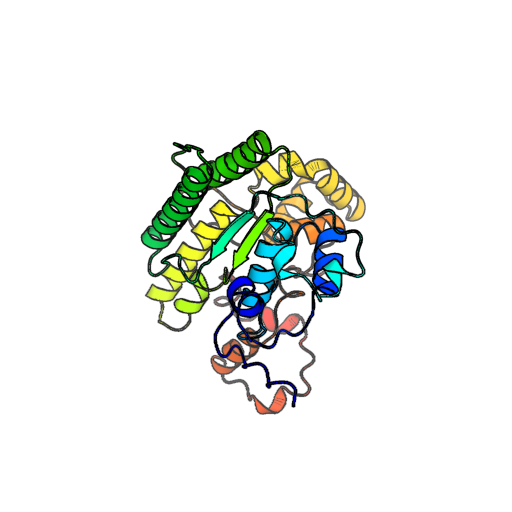 2142 C CA . PHE A 1 258 ? -15.147 -14.013 9.695 1.00 39.09 258 PHE A CA 1
ATOM 2143 C C . PHE A 1 258 ? -16.512 -14.303 10.328 1.00 39.09 258 PHE A C 1
ATOM 2145 O O . PHE A 1 258 ? -16.554 -14.802 11.442 1.00 39.09 258 PHE A O 1
ATOM 2152 N N . LEU A 1 259 ? -17.598 -14.102 9.575 1.00 40.66 259 LEU A N 1
ATOM 2153 C CA . LEU A 1 259 ? -18.959 -14.507 9.944 1.00 40.66 259 LEU A CA 1
ATOM 2154 C C . LEU A 1 259 ? -19.038 -16.015 10.214 1.00 40.66 259 LEU A C 1
ATOM 2156 O O . LEU A 1 259 ? -19.596 -16.422 11.219 1.00 40.66 259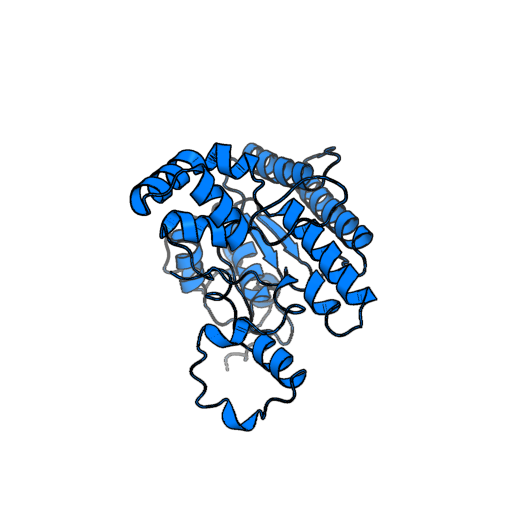 LEU A O 1
ATOM 2160 N N . VAL A 1 260 ? -18.422 -16.845 9.367 1.00 41.03 260 VAL A N 1
ATOM 2161 C CA . VAL A 1 260 ? -18.368 -18.306 9.558 1.00 41.03 260 VAL A CA 1
ATOM 2162 C C . VAL A 1 260 ? -17.607 -18.695 10.827 1.00 41.03 260 VAL A C 1
ATOM 2164 O O . VAL A 1 260 ? -18.013 -19.631 11.504 1.00 41.03 260 VAL A O 1
ATOM 2167 N N . ASN A 1 261 ? -16.527 -17.993 11.175 1.00 42.50 261 ASN A N 1
ATOM 2168 C CA . ASN A 1 261 ? -15.802 -18.244 12.422 1.00 42.50 261 ASN A CA 1
ATOM 2169 C C . ASN A 1 261 ? -16.574 -17.721 13.642 1.00 42.50 261 ASN A C 1
ATOM 2171 O O . ASN A 1 261 ? -16.620 -18.410 14.652 1.00 42.50 261 ASN A O 1
ATOM 2175 N N . LEU A 1 262 ? -17.257 -16.580 13.518 1.00 41.62 262 LEU A N 1
ATOM 2176 C CA . LEU A 1 262 ? -18.135 -16.052 14.561 1.00 41.62 262 LEU A CA 1
ATOM 2177 C C . LEU A 1 262 ? -19.309 -16.999 14.849 1.00 41.62 262 LEU A C 1
ATOM 2179 O O . LEU A 1 262 ? -19.647 -17.220 16.002 1.00 41.62 262 LEU A O 1
ATOM 2183 N N . MET A 1 263 ? -19.886 -17.588 13.795 1.00 41.16 263 MET A N 1
ATOM 2184 C CA . MET A 1 263 ? -20.980 -18.565 13.866 1.00 41.16 263 MET A CA 1
ATOM 2185 C C . MET A 1 263 ? -20.542 -19.927 14.416 1.00 41.16 263 MET A C 1
ATOM 2187 O O . MET A 1 263 ? -21.358 -20.649 14.982 1.00 41.16 263 MET A O 1
ATOM 2191 N N . LYS A 1 264 ? -19.262 -20.289 14.253 1.00 43.16 264 LYS A N 1
ATOM 2192 C CA . LYS A 1 264 ? -18.682 -21.490 14.875 1.00 43.16 264 LYS A CA 1
ATOM 2193 C C . LYS A 1 264 ? -18.509 -21.327 16.381 1.00 43.16 264 LYS A C 1
ATOM 2195 O O . LYS A 1 264 ? -18.705 -22.297 17.101 1.00 43.16 264 LYS A O 1
ATOM 2200 N N . ASP A 1 265 ? -18.177 -20.121 16.833 1.00 44.44 265 ASP A N 1
ATOM 2201 C CA . ASP A 1 265 ? -18.083 -19.800 18.260 1.00 44.44 265 ASP A CA 1
ATOM 2202 C C . ASP A 1 265 ? -19.473 -19.590 18.898 1.00 44.44 265 ASP A C 1
ATOM 2204 O O . ASP A 1 265 ? -19.609 -19.677 20.117 1.00 44.44 265 ASP A O 1
ATOM 2208 N N . SER A 1 266 ? -20.515 -19.366 18.086 1.00 41.94 266 SER A N 1
ATOM 2209 C CA . SER A 1 266 ? -21.914 -19.231 18.510 1.00 41.94 266 SER A CA 1
ATOM 2210 C C . SER A 1 266 ? -22.809 -20.404 18.080 1.00 41.94 266 SER A C 1
ATOM 2212 O O . SER A 1 266 ? -23.931 -20.185 17.644 1.00 41.94 266 SER A O 1
ATOM 2214 N N . ASP A 1 267 ? -22.329 -21.649 18.184 1.00 44.91 267 ASP A N 1
ATOM 2215 C CA . ASP A 1 267 ? -23.122 -22.899 18.091 1.00 44.91 267 ASP A CA 1
ATOM 2216 C C . ASP A 1 267 ? -24.152 -22.972 16.930 1.00 44.91 267 ASP A C 1
ATOM 2218 O O . ASP A 1 267 ? -25.190 -23.638 17.010 1.00 44.91 267 ASP A O 1
ATOM 2222 N N . TYR A 1 268 ? -23.895 -22.268 15.819 1.00 45.47 268 TYR A N 1
ATOM 2223 C CA . TYR A 1 268 ? -24.870 -22.115 14.742 1.00 45.47 268 TYR A CA 1
ATOM 2224 C C . TYR A 1 268 ? -24.711 -23.258 13.722 1.00 45.47 268 TYR A C 1
ATOM 2226 O O . TYR A 1 268 ? -23.607 -23.476 13.209 1.00 45.47 268 TYR A O 1
ATOM 2234 N N . PRO A 1 269 ? -25.778 -24.003 13.365 1.00 44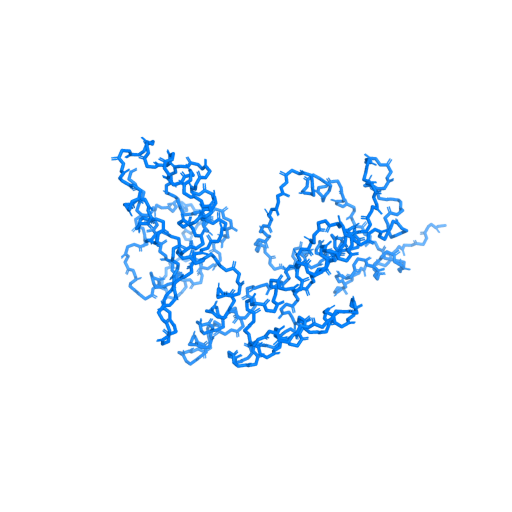.88 269 PRO A N 1
ATOM 2235 C CA . PRO A 1 269 ? -25.648 -25.164 12.490 1.00 44.88 269 PRO A CA 1
ATOM 2236 C C . PRO A 1 269 ? -25.214 -24.771 11.068 1.00 44.88 269 PRO A C 1
ATOM 2238 O O . PRO A 1 269 ? -25.996 -24.254 10.268 1.00 44.88 269 PRO A O 1
ATOM 2241 N N . VAL A 1 270 ? -23.962 -25.098 10.735 1.00 41.16 270 VAL A N 1
ATOM 2242 C CA . VAL A 1 270 ? -23.276 -24.807 9.459 1.00 41.16 270 VAL A CA 1
ATOM 2243 C C . VAL A 1 270 ? -24.049 -25.314 8.227 1.00 41.16 270 VAL A C 1
ATOM 2245 O O . VAL A 1 270 ? -23.952 -24.739 7.148 1.00 41.16 270 VAL A O 1
ATOM 2248 N N . ALA A 1 271 ? -24.878 -26.349 8.384 1.00 43.88 271 ALA A N 1
ATOM 2249 C CA . ALA A 1 271 ? -25.653 -26.956 7.300 1.00 43.88 271 ALA A CA 1
ATOM 2250 C C . ALA A 1 271 ? -26.795 -26.076 6.743 1.00 43.88 271 ALA A C 1
ATOM 2252 O O . ALA A 1 271 ? -27.354 -26.404 5.702 1.00 43.88 271 ALA A O 1
ATOM 2253 N N . LYS A 1 272 ? -27.155 -24.963 7.400 1.00 41.81 272 LYS A N 1
ATOM 2254 C CA . LYS A 1 272 ? -28.206 -24.041 6.920 1.00 41.81 272 LYS A CA 1
ATOM 2255 C C . LYS A 1 272 ? -27.670 -22.834 6.133 1.00 41.81 272 LYS A C 1
ATOM 2257 O O . LYS A 1 272 ? -28.455 -21.983 5.725 1.00 41.81 272 LYS A O 1
ATOM 2262 N N . ILE A 1 273 ? -26.353 -22.752 5.913 1.00 43.03 273 ILE A N 1
ATOM 2263 C CA . ILE A 1 273 ? -25.682 -21.569 5.343 1.00 43.03 273 ILE A CA 1
ATOM 2264 C C . ILE A 1 273 ? -25.987 -21.361 3.853 1.00 43.03 273 ILE A C 1
ATOM 2266 O O . ILE A 1 273 ? -25.999 -20.220 3.399 1.00 43.03 273 ILE A O 1
ATOM 2270 N N . GLU A 1 274 ? -26.266 -22.421 3.090 1.00 32.34 274 GLU A N 1
ATOM 2271 C CA . GLU A 1 274 ? -26.368 -22.322 1.623 1.00 32.34 274 GLU A CA 1
ATOM 2272 C C . GLU A 1 274 ? -27.507 -21.413 1.126 1.00 32.34 274 GLU A C 1
ATOM 2274 O O . GLU A 1 274 ? -27.438 -20.938 -0.002 1.00 32.34 274 GLU A O 1
ATOM 2279 N N . ASN A 1 275 ? -28.495 -21.092 1.973 1.00 36.59 275 ASN A N 1
ATOM 2280 C CA . ASN A 1 275 ? -29.637 -20.233 1.625 1.00 36.59 275 ASN A CA 1
ATOM 2281 C C . ASN A 1 275 ? -29.829 -19.029 2.565 1.00 36.59 275 ASN A C 1
ATOM 2283 O O . ASN A 1 275 ? -30.923 -18.468 2.642 1.00 36.59 275 ASN A O 1
ATOM 2287 N N . LEU A 1 276 ? -28.794 -18.624 3.307 1.00 37.84 276 LEU A N 1
ATOM 2288 C CA . LEU A 1 276 ? -28.903 -17.515 4.256 1.00 37.84 276 LEU A CA 1
ATOM 2289 C C . LEU A 1 276 ? -28.810 -16.166 3.522 1.00 37.84 276 LEU A C 1
ATOM 2291 O O . LEU A 1 276 ? -27.721 -15.686 3.208 1.00 37.84 276 LEU A O 1
ATOM 2295 N N . GLN A 1 277 ? -29.960 -15.536 3.263 1.00 35.25 277 GLN A N 1
ATOM 2296 C CA . GLN A 1 277 ? -30.004 -14.090 3.046 1.00 35.25 277 GLN A CA 1
ATOM 2297 C C . GLN A 1 277 ? -29.799 -13.418 4.408 1.00 35.25 277 GLN A C 1
ATOM 2299 O O . GLN A 1 277 ? -30.651 -13.499 5.288 1.00 35.25 277 GLN A O 1
ATOM 2304 N N . LEU A 1 278 ? -28.611 -12.848 4.609 1.00 37.84 278 LEU A N 1
ATOM 2305 C CA . LEU A 1 278 ? -28.232 -12.174 5.848 1.00 37.84 278 LEU A CA 1
ATOM 2306 C C . LEU A 1 278 ? -28.943 -10.818 5.928 1.00 37.84 278 LEU A C 1
ATOM 2308 O O . LEU A 1 278 ? -28.652 -9.924 5.138 1.00 37.84 278 LEU A O 1
ATOM 2312 N N . ASP A 1 279 ? -29.858 -10.690 6.885 1.00 39.50 279 ASP A N 1
ATOM 2313 C CA . ASP A 1 279 ? -30.539 -9.440 7.228 1.00 39.50 279 ASP A CA 1
ATOM 2314 C C . ASP A 1 279 ? -29.706 -8.637 8.254 1.00 39.50 279 ASP A C 1
ATOM 2316 O O . ASP A 1 279 ? -29.032 -9.215 9.118 1.00 39.50 279 ASP A O 1
ATOM 2320 N N . GLU A 1 280 ? -29.751 -7.302 8.183 1.00 36.31 280 GLU A N 1
ATOM 2321 C CA . GLU A 1 280 ? -28.978 -6.369 9.026 1.00 36.31 280 GLU A CA 1
ATOM 2322 C C . GLU A 1 280 ? -29.255 -6.543 10.529 1.00 36.31 280 GLU A C 1
ATOM 2324 O O . GLU A 1 280 ? -28.435 -6.180 11.379 1.00 36.31 280 GLU A O 1
ATOM 2329 N N . HIS A 1 281 ? -30.389 -7.150 10.874 1.00 35.66 281 HIS A N 1
ATOM 2330 C CA . HIS A 1 281 ? -30.838 -7.357 12.247 1.00 35.66 281 HIS A CA 1
ATOM 2331 C C . HIS A 1 281 ? -29.963 -8.306 13.086 1.00 35.66 281 HIS A C 1
ATOM 2333 O O . HIS A 1 281 ? -29.952 -8.173 14.312 1.00 35.66 281 HIS A O 1
ATOM 2339 N N . ILE A 1 282 ? -29.181 -9.203 12.472 1.00 40.38 282 ILE A N 1
ATOM 2340 C CA . ILE A 1 282 ? -28.382 -10.222 13.190 1.00 40.38 282 ILE A CA 1
ATOM 2341 C C . ILE A 1 282 ? -27.254 -9.594 14.041 1.00 40.38 282 ILE A C 1
ATOM 2343 O O . ILE A 1 282 ? -26.809 -10.173 15.031 1.00 40.38 282 ILE A O 1
ATOM 2347 N N . PHE A 1 283 ? -26.812 -8.374 13.726 1.00 39.38 283 PHE A N 1
ATOM 2348 C CA . PHE A 1 283 ? -25.655 -7.741 14.377 1.00 39.38 283 PHE A CA 1
ATOM 2349 C C . PHE A 1 283 ? -25.977 -6.947 15.654 1.00 39.38 283 PHE A C 1
ATOM 2351 O O . PHE A 1 283 ? -25.076 -6.366 16.268 1.00 39.38 283 PHE A O 1
ATOM 2358 N N . ARG A 1 284 ? -27.242 -6.912 16.098 1.00 33.09 284 ARG A N 1
ATOM 2359 C CA . ARG A 1 284 ? -27.611 -6.208 17.341 1.00 33.09 284 ARG A CA 1
ATOM 2360 C C . ARG A 1 284 ? -27.222 -6.957 18.621 1.00 33.09 284 ARG A C 1
ATOM 2362 O O . ARG A 1 284 ? -27.061 -6.303 19.644 1.00 33.09 284 ARG A O 1
ATOM 2369 N N . GLU A 1 285 ? -27.019 -8.275 18.583 1.00 28.48 285 GLU A N 1
ATOM 2370 C CA . GLU A 1 285 ? -27.027 -9.100 19.807 1.00 28.48 285 GLU A CA 1
ATOM 2371 C C . GLU A 1 285 ? -25.665 -9.543 20.372 1.00 28.48 285 GLU A C 1
ATOM 2373 O O . GLU A 1 285 ? -25.628 -10.362 21.284 1.00 28.48 285 GLU A O 1
ATOM 2378 N N . THR A 1 286 ? -24.522 -8.988 19.947 1.00 28.84 286 THR A N 1
ATOM 2379 C CA . THR A 1 286 ? -23.240 -9.304 20.622 1.00 28.84 286 THR A CA 1
ATOM 2380 C C . THR A 1 286 ? -22.402 -8.063 20.938 1.00 28.84 286 THR A C 1
ATOM 2382 O O . THR A 1 286 ? -21.658 -7.537 20.109 1.00 28.84 286 THR A O 1
ATOM 2385 N N . GLU A 1 287 ? -22.480 -7.605 22.192 1.00 27.38 287 GLU A N 1
ATOM 2386 C CA . GLU A 1 287 ? -21.712 -6.463 22.721 1.00 27.38 287 GLU A CA 1
ATOM 2387 C C . GLU A 1 287 ? -20.185 -6.661 22.651 1.00 27.38 287 GLU A C 1
ATOM 2389 O O . GLU A 1 287 ? -19.432 -5.686 22.585 1.00 27.38 287 GLU A O 1
ATOM 2394 N N . ALA A 1 288 ? -19.708 -7.910 22.613 1.00 27.56 288 ALA A N 1
ATOM 2395 C CA . ALA A 1 288 ? -18.284 -8.230 22.500 1.00 27.56 288 ALA A CA 1
ATOM 2396 C C . ALA A 1 288 ? -17.737 -8.053 21.066 1.00 27.56 288 ALA A C 1
ATOM 2398 O O . ALA A 1 288 ? -16.583 -7.652 20.886 1.00 27.56 288 ALA A O 1
ATOM 2399 N N . THR A 1 289 ? -18.572 -8.277 20.046 1.00 31.31 289 THR A N 1
ATOM 2400 C CA . THR A 1 289 ? -18.205 -8.199 18.620 1.00 31.31 289 THR A CA 1
ATOM 2401 C C . THR A 1 289 ? -18.378 -6.790 18.049 1.00 31.31 289 THR A C 1
ATOM 2403 O O . THR A 1 289 ? -17.569 -6.336 17.234 1.00 31.31 289 THR A O 1
ATOM 2406 N N . ASN A 1 290 ? -19.361 -6.043 18.563 1.00 31.05 290 ASN A N 1
ATOM 2407 C CA . ASN A 1 290 ? -19.647 -4.653 18.181 1.00 31.05 290 ASN A CA 1
ATOM 2408 C C . ASN A 1 290 ? -18.572 -3.636 18.609 1.00 31.05 290 ASN A C 1
ATOM 2410 O O . ASN A 1 290 ? -18.642 -2.465 18.242 1.00 31.05 290 ASN A O 1
ATOM 2414 N N . ARG A 1 291 ? -17.534 -4.056 19.345 1.00 31.41 291 ARG A N 1
ATOM 2415 C CA . ARG A 1 291 ? -16.367 -3.201 19.642 1.00 31.41 291 ARG A CA 1
ATOM 2416 C C . ARG A 1 291 ? -15.297 -3.213 18.552 1.00 31.41 291 ARG A C 1
ATOM 2418 O O . ARG A 1 291 ? -14.425 -2.345 18.557 1.00 31.41 291 ARG A O 1
ATOM 2425 N N . PHE A 1 292 ? -15.342 -4.171 17.627 1.00 31.78 292 PHE A N 1
ATOM 2426 C CA . PHE A 1 292 ? -14.453 -4.187 16.465 1.00 31.78 292 PHE A CA 1
ATOM 2427 C C . PHE A 1 292 ? -15.108 -3.597 15.216 1.00 31.78 292 PHE A C 1
ATOM 2429 O O . PHE A 1 292 ? -14.383 -3.106 14.356 1.00 31.78 292 PHE A O 1
ATOM 2436 N N . PHE A 1 293 ? -16.439 -3.565 15.144 1.00 36.28 293 PHE A N 1
ATOM 2437 C CA . PHE A 1 293 ? -17.180 -3.117 13.970 1.00 36.28 293 PHE A CA 1
ATOM 2438 C C . PHE A 1 293 ? -18.365 -2.254 14.403 1.00 36.28 293 PHE A C 1
ATOM 2440 O O . PHE A 1 293 ? -19.267 -2.738 15.079 1.00 36.28 293 PHE A O 1
ATOM 2447 N N . CYS A 1 294 ? -18.356 -0.971 14.030 1.00 37.56 294 CYS A N 1
ATOM 2448 C CA . CYS A 1 294 ? -19.532 -0.124 14.187 1.00 37.56 294 CYS A CA 1
ATOM 2449 C C . CYS A 1 294 ? -20.435 -0.346 12.971 1.00 37.56 294 CYS A C 1
ATOM 2451 O O . CYS A 1 294 ? -20.028 -0.096 11.833 1.00 37.56 294 CYS A O 1
ATOM 2453 N N . VAL A 1 295 ? -21.641 -0.858 13.208 1.00 36.38 295 VAL A N 1
ATOM 2454 C CA . VAL A 1 295 ? -22.681 -0.945 12.182 1.00 36.38 295 VAL A CA 1
ATOM 2455 C C . VAL A 1 295 ? -23.262 0.455 12.017 1.00 36.38 295 VAL A C 1
ATOM 2457 O O . VAL A 1 295 ? -23.789 1.026 12.978 1.00 36.38 295 VAL A O 1
ATOM 2460 N N . CYS A 1 296 ? -23.149 1.028 10.817 1.00 37.50 296 CYS A N 1
ATOM 2461 C CA . CYS A 1 296 ? -23.864 2.260 10.516 1.00 37.50 296 CYS A CA 1
ATOM 2462 C C . CYS A 1 296 ? -25.363 1.972 10.603 1.00 37.50 296 CYS A C 1
ATOM 2464 O O . CYS A 1 296 ? -25.828 1.080 9.897 1.00 37.50 296 CYS A O 1
ATOM 2466 N N . PRO A 1 297 ? -26.128 2.692 11.439 1.00 36.47 297 PRO A N 1
ATOM 2467 C CA . PRO A 1 297 ? -27.577 2.593 11.398 1.00 36.47 297 PRO A CA 1
ATOM 2468 C C . PRO A 1 297 ? -28.034 3.109 10.033 1.00 36.47 297 PRO A C 1
ATOM 2470 O O . PRO A 1 297 ? -27.936 4.306 9.757 1.00 36.47 297 PRO A O 1
ATOM 2473 N N . VAL A 1 298 ? -28.470 2.200 9.169 1.00 34.97 298 VAL A N 1
ATOM 2474 C CA . VAL A 1 298 ? -29.108 2.562 7.909 1.00 34.97 298 VAL A CA 1
ATOM 2475 C C . VAL A 1 298 ? -30.521 3.015 8.271 1.00 34.97 298 VAL A C 1
ATOM 2477 O O . VAL A 1 298 ? -31.253 2.296 8.951 1.00 34.97 298 VAL A O 1
ATOM 2480 N N . SER A 1 299 ? -30.843 4.267 7.950 1.00 32.59 299 SER A N 1
ATOM 2481 C CA . SER A 1 299 ? -32.186 4.842 8.088 1.00 32.59 299 SER A CA 1
ATOM 2482 C C . SER A 1 299 ? -32.941 4.723 6.780 1.00 32.59 299 SER A C 1
ATOM 2484 O O . SER A 1 299 ? -32.327 5.136 5.767 1.00 32.59 299 SER A O 1
#

Secondary structure (DSSP, 8-state):
-PPPPBP-TT---HHHHHHTTB-----HHHHHHHHHH-S-------TTSSHHHHHHHHHHHHTT-GGGGTTSHHHHSS----PPPPEEEEETTTS--SSHHHHHHHHHHHHHHHHHHTT-----SSHHHHHHHHHHHHHHHHSSPPEEEEESTTHHHHTTTTS-HHHHHHHHHHHHHHHHHHSEEHHHHHHHSHHHHHHHHHHHT--HHHHHHHHHHHH--B--SSS---EE-HHHHHHHHHHTS---TTTTTS-THHHHHHHHHTT--GGGGGG----GGGGGS-TTTTTT-PPP---

Foldseek 3Di:
DPPDADDPVPDLALCCQLVGSYDDDAPVVVVVCPVPPDDDDDAEDDDPPSPSNSLNVNQCLQQLVLSSCVPHCCNPPHPRPSQHAAEQEAEPVQQDQQALVSNQVSLVVSLQVSQVVVVHDDPDPDSQVSVVCSQVVSCVVRVHHYHYHYHPLCCSQVVLPPVDDVSNVSSVSNVVSVQVNQFAWLCNCVPPVVVLLVVLCVVVVHDSVVSSVLQCLQFFLDDDDPDRTTTGDPQQSVVCSVVSFGANSVPVNYDCVVVVVVCVVVVHPPVVPPPDPDDPVVPPPDPPCCSRHRGRPHD